Protein AF-A0A7S0LHF1-F1 (afdb_monomer_lite)

pLDDT: mean 72.41, std 23.89, range [31.66, 98.5]

Organism: NCBI:txid221442

Foldseek 3Di:
DDDDDDDPPPPDDDDDDDDDDQAAEFLDWDKFKWWAQPDDDIDGPLLVVPDPRVVRTDIDIGTYAAPCVVCVVPQAAAEAEADHAQRQLGNLNSCVVCLQVVRYFKYKYKYQLVSVVSVVHAPLSNLVSLVVSQKAKDFPCVVVVDDQDPPDDDDPDDPPRDDDPDCPDPDQFSSDMTIMIIGHVVNDPHDPCRSVVVLCVNLVGPPVPPPDPPSNPRHSDGPPDDD

Secondary structure (DSSP, 8-state):
-----------S--PPPPP---SEE-SSSEEEEEEE-TTS-EEEGGGGGG-TTGGGPEEEEEEEE-HHHHTTT-S-EEEEEEE-TT-HHHHHHTTHHHHHTT-EEEEEEEE-HHHHHHTT--HHHHHHHHHHTTEEEEETTGGGS-------------TT----S--SS-S------EEEEEEETTTSPPPTTHHHHHHHHHH--TTTTSS-TTTTTTSSS------

Structure (mmCIF, N/CA/C/O backbone):
data_AF-A0A7S0LHF1-F1
#
_entry.id   AF-A0A7S0LHF1-F1
#
loop_
_atom_site.group_PDB
_atom_site.id
_atom_site.type_symbol
_atom_site.label_atom_id
_atom_site.label_alt_id
_atom_site.label_comp_id
_atom_site.label_asym_id
_atom_site.label_entity_id
_atom_site.label_seq_id
_atom_site.pdbx_PDB_ins_code
_atom_site.Cartn_x
_atom_site.Cartn_y
_atom_site.Cartn_z
_atom_site.occupancy
_atom_site.B_iso_or_equiv
_atom_site.auth_seq_id
_atom_site.auth_comp_id
_atom_site.auth_asym_id
_atom_site.auth_atom_id
_atom_site.pdbx_PDB_model_num
ATOM 1 N N . LYS A 1 1 ? -26.313 20.243 -36.776 1.00 38.28 1 LYS A N 1
ATOM 2 C CA . LYS A 1 1 ? -26.981 19.233 -35.917 1.00 38.28 1 LYS A CA 1
ATOM 3 C C . LYS A 1 1 ? -25.954 18.705 -34.911 1.00 38.28 1 LYS A C 1
ATOM 5 O O . LYS A 1 1 ? -25.204 17.808 -35.257 1.00 38.28 1 LYS A O 1
ATOM 10 N N . MET A 1 2 ? -25.849 19.317 -33.727 1.00 33.47 2 MET A N 1
ATOM 11 C CA . MET A 1 2 ? -24.958 18.866 -32.646 1.00 33.47 2 MET A CA 1
ATOM 12 C C . MET A 1 2 ? -25.781 18.106 -31.605 1.00 33.47 2 MET A C 1
ATOM 14 O O . MET A 1 2 ? -26.750 18.644 -31.070 1.00 33.47 2 MET A O 1
ATOM 18 N N . ALA A 1 3 ? -25.418 16.851 -31.349 1.00 38.72 3 ALA A N 1
ATOM 19 C CA . ALA A 1 3 ? -26.026 16.035 -30.310 1.00 38.72 3 ALA A CA 1
ATOM 20 C C . ALA A 1 3 ? -25.497 16.479 -28.937 1.00 38.72 3 ALA A C 1
ATOM 22 O O . ALA A 1 3 ? -24.312 16.346 -28.644 1.00 38.72 3 ALA A O 1
ATOM 23 N N . LYS A 1 4 ? -26.386 17.014 -28.091 1.00 39.88 4 LYS A N 1
ATOM 24 C CA . LYS A 1 4 ? -26.130 17.206 -26.659 1.00 39.88 4 LYS A CA 1
ATOM 25 C C . LYS A 1 4 ? -26.002 15.829 -26.007 1.00 39.88 4 LYS A C 1
ATOM 27 O O . LYS A 1 4 ? -26.995 15.110 -25.897 1.00 39.88 4 LYS A O 1
ATOM 32 N N . ALA A 1 5 ? -24.804 15.482 -25.546 1.00 42.72 5 ALA A N 1
ATOM 33 C CA . ALA A 1 5 ? -24.622 14.381 -24.613 1.00 42.72 5 ALA A CA 1
ATOM 34 C C . ALA A 1 5 ? -25.387 14.716 -23.321 1.00 42.72 5 ALA A C 1
ATOM 36 O O . ALA A 1 5 ? -25.029 15.634 -22.585 1.00 42.72 5 ALA A O 1
ATOM 37 N N . ARG A 1 6 ? -26.498 14.013 -23.078 1.00 44.25 6 ARG A N 1
ATOM 38 C CA . ARG A 1 6 ? -27.199 14.047 -21.793 1.00 44.25 6 ARG A CA 1
ATOM 39 C C . ARG A 1 6 ? -26.282 13.409 -20.753 1.00 44.25 6 ARG A C 1
ATOM 41 O O . ARG A 1 6 ? -26.033 12.207 -20.819 1.00 44.25 6 ARG A O 1
ATOM 48 N N . ALA A 1 7 ? -25.828 14.203 -19.786 1.00 44.69 7 ALA A N 1
ATOM 49 C CA . ALA A 1 7 ? -25.357 13.681 -18.512 1.00 44.69 7 ALA A CA 1
ATOM 50 C C . ALA A 1 7 ? -26.468 12.786 -17.947 1.00 44.69 7 ALA A C 1
ATOM 52 O O . ALA A 1 7 ? -27.579 13.255 -17.685 1.00 44.69 7 ALA A O 1
ATOM 53 N N . ARG A 1 8 ? -26.203 11.481 -17.841 1.00 45.62 8 ARG A N 1
ATOM 54 C CA . ARG A 1 8 ? -27.085 10.576 -17.109 1.00 45.62 8 ARG A CA 1
ATOM 55 C C . ARG A 1 8 ? -27.055 11.045 -15.656 1.00 45.62 8 ARG A C 1
ATOM 57 O O . ARG A 1 8 ? -25.999 11.021 -15.029 1.00 45.62 8 ARG A O 1
ATOM 64 N N . ARG A 1 9 ? -28.192 11.543 -15.161 1.00 44.84 9 ARG A N 1
ATOM 65 C CA . ARG A 1 9 ? -28.409 11.716 -13.723 1.00 44.84 9 ARG A CA 1
ATOM 66 C C . ARG A 1 9 ? -28.196 10.343 -13.097 1.00 44.84 9 ARG A C 1
ATOM 68 O O . ARG A 1 9 ? -28.819 9.381 -13.532 1.00 44.84 9 ARG A O 1
ATOM 75 N N . PHE A 1 10 ? -27.280 10.257 -12.139 1.00 54.75 10 PHE A N 1
ATOM 76 C CA . PHE A 1 10 ? -27.263 9.138 -11.212 1.00 54.75 10 PHE A CA 1
ATOM 77 C C . PHE A 1 10 ? -28.579 9.209 -10.438 1.00 54.75 10 PHE A C 1
ATOM 79 O O . PHE A 1 10 ? -28.844 10.190 -9.740 1.00 54.75 10 PHE A O 1
ATOM 86 N N . ASP A 1 11 ? -29.445 8.230 -10.668 1.00 50.56 11 ASP A N 1
ATOM 87 C CA . ASP A 1 11 ? -30.752 8.150 -10.038 1.00 50.56 11 ASP A CA 1
ATOM 88 C C . ASP A 1 11 ? -30.581 7.918 -8.530 1.00 50.56 11 ASP A C 1
ATOM 90 O O . ASP A 1 11 ? -30.106 6.871 -8.105 1.00 50.56 11 ASP A O 1
ATOM 94 N N . GLY A 1 12 ? -30.949 8.922 -7.730 1.00 50.88 12 GLY A N 1
ATOM 95 C CA . GLY A 1 12 ? -31.636 8.783 -6.437 1.00 50.88 12 GLY A CA 1
ATOM 96 C C . GLY A 1 12 ? -30.980 8.030 -5.271 1.00 50.88 12 GLY A C 1
ATOM 97 O O . GLY A 1 12 ? -31.544 8.054 -4.181 1.00 50.88 12 GLY A O 1
ATOM 98 N N . HIS A 1 13 ? -29.830 7.382 -5.427 1.00 59.34 13 HIS A N 1
ATOM 99 C CA . HIS A 1 13 ? -29.120 6.754 -4.316 1.00 59.34 13 HIS A CA 1
ATOM 100 C C . HIS A 1 13 ? -28.107 7.743 -3.753 1.00 59.34 13 HIS A C 1
ATOM 102 O O . HIS A 1 13 ? -27.056 7.989 -4.345 1.00 59.34 13 HIS A O 1
ATOM 108 N N . THR A 1 14 ? -28.434 8.340 -2.605 1.00 65.00 14 THR A N 1
ATOM 109 C CA . THR A 1 14 ? -27.440 9.025 -1.778 1.00 65.00 14 THR A CA 1
ATOM 110 C C . THR A 1 14 ? -26.308 8.044 -1.517 1.00 65.00 14 THR A C 1
ATOM 112 O O . THR A 1 14 ? -26.534 7.001 -0.899 1.00 65.00 14 THR A O 1
ATOM 115 N N . ALA A 1 15 ? -25.114 8.347 -2.030 1.00 66.56 15 ALA A N 1
ATOM 116 C CA . ALA A 1 15 ? -23.927 7.571 -1.712 1.00 66.56 15 ALA A CA 1
ATOM 117 C C . ALA A 1 15 ? -23.820 7.450 -0.181 1.00 66.56 15 ALA A C 1
ATOM 119 O O . ALA A 1 15 ? -24.108 8.432 0.516 1.00 66.56 15 ALA A O 1
ATOM 120 N N . PRO A 1 16 ? -23.467 6.268 0.356 1.00 76.69 16 PRO A N 1
ATOM 121 C CA . PRO A 1 16 ? -23.303 6.109 1.792 1.00 76.69 16 PRO A CA 1
ATOM 122 C C . PRO A 1 16 ? -22.309 7.150 2.314 1.00 76.69 16 PRO A C 1
ATOM 124 O O . PRO A 1 16 ? -21.332 7.487 1.640 1.00 76.69 16 PRO A O 1
ATOM 127 N N . ALA A 1 17 ? -22.589 7.684 3.502 1.00 85.81 17 ALA A N 1
ATOM 128 C CA . ALA A 1 17 ? -21.720 8.667 4.129 1.00 85.81 17 ALA A CA 1
ATOM 129 C C . ALA A 1 17 ? -20.305 8.084 4.328 1.00 85.81 17 ALA A C 1
ATOM 131 O O . ALA A 1 17 ? -20.172 6.887 4.606 1.00 85.81 17 ALA A O 1
ATOM 132 N N . PRO A 1 18 ? -19.247 8.902 4.197 1.00 89.38 18 PRO A N 1
ATOM 133 C CA . PRO A 1 18 ? -17.889 8.446 4.463 1.00 89.38 18 PRO A CA 1
ATOM 134 C C . PRO A 1 18 ? -17.747 7.978 5.919 1.00 89.38 18 PRO A C 1
ATOM 136 O O . PRO A 1 18 ? -18.229 8.638 6.841 1.00 89.38 18 PRO A O 1
ATOM 139 N N . ARG A 1 19 ? -17.061 6.846 6.121 1.00 91.12 19 ARG A N 1
ATOM 140 C CA . ARG A 1 19 ? -16.645 6.354 7.442 1.00 91.12 19 ARG A CA 1
ATOM 141 C C . ARG A 1 19 ? -15.210 6.801 7.703 1.00 91.12 19 ARG A C 1
ATOM 143 O O . ARG A 1 19 ? -14.337 6.540 6.880 1.00 91.12 19 ARG A O 1
ATOM 150 N N . PHE A 1 20 ? -14.978 7.442 8.845 1.00 93.50 20 PHE A N 1
ATOM 151 C CA . PHE A 1 20 ? -13.649 7.854 9.295 1.00 93.50 20 PHE A CA 1
ATOM 152 C C . PHE A 1 20 ? -13.253 7.057 10.529 1.00 93.50 20 PHE A C 1
ATOM 154 O O . PHE A 1 20 ? -14.067 6.856 11.426 1.00 93.50 20 PHE A O 1
ATOM 161 N N . GLU A 1 21 ? -11.999 6.623 10.571 1.00 93.12 21 GLU A N 1
ATOM 162 C CA . GLU A 1 21 ? -11.458 5.804 11.649 1.00 93.12 21 GLU A CA 1
ATOM 163 C C . GLU A 1 21 ? -10.143 6.421 12.136 1.00 93.12 21 GLU A C 1
ATOM 165 O O . GLU A 1 21 ? -9.190 6.546 11.369 1.00 93.12 21 GLU A O 1
ATOM 170 N N . CYS A 1 22 ? -10.081 6.808 13.410 1.00 94.00 22 CYS A N 1
ATOM 171 C CA . CYS A 1 22 ? -8.903 7.446 14.006 1.00 94.00 22 CYS A CA 1
ATOM 172 C C . CYS A 1 22 ? -7.889 6.396 14.489 1.00 94.00 22 CYS A C 1
ATOM 174 O O . CYS A 1 22 ? -7.690 6.218 15.690 1.00 94.00 22 CYS A O 1
ATOM 176 N N . LYS A 1 23 ? -7.290 5.661 13.550 1.00 94.88 23 LYS A N 1
ATOM 177 C CA . LYS A 1 23 ? -6.320 4.591 13.821 1.00 94.88 23 LYS A CA 1
ATOM 178 C C . LYS A 1 23 ? -5.285 4.486 12.707 1.00 94.88 23 LYS A C 1
ATOM 180 O O . LYS A 1 23 ? -5.561 4.841 11.564 1.00 94.88 23 LYS A O 1
ATOM 185 N N . ALA A 1 24 ? -4.104 3.989 13.048 1.00 95.44 24 ALA A N 1
ATOM 186 C CA . ALA A 1 24 ? -3.098 3.613 12.068 1.00 95.44 24 ALA A CA 1
ATOM 187 C C . ALA A 1 24 ? -3.470 2.283 11.401 1.00 95.44 24 ALA A C 1
ATOM 189 O O . ALA A 1 24 ? -4.250 1.491 11.935 1.00 95.44 24 ALA A O 1
ATOM 190 N N . VAL A 1 25 ? -2.882 2.024 10.237 1.00 96.56 25 VAL A N 1
ATOM 191 C CA . VAL A 1 25 ? -3.035 0.763 9.510 1.00 96.56 25 VAL A CA 1
ATOM 192 C C . VAL A 1 25 ? -1.658 0.133 9.349 1.00 96.56 25 VAL A C 1
ATOM 194 O O . VAL A 1 25 ? -0.716 0.826 8.977 1.00 96.56 25 VAL A O 1
ATOM 197 N N . GLY A 1 26 ? -1.552 -1.166 9.613 1.00 96.69 26 GLY A N 1
ATOM 198 C CA . GLY A 1 26 ? -0.320 -1.940 9.464 1.00 96.69 26 GLY A CA 1
ATOM 199 C C . GLY A 1 26 ? -0.604 -3.423 9.230 1.00 96.69 26 GLY A C 1
ATOM 200 O O . GLY A 1 26 ? -1.735 -3.809 8.917 1.00 96.69 26 GLY A O 1
ATOM 201 N N . HIS A 1 27 ? 0.413 -4.269 9.391 1.00 97.19 27 HIS A N 1
ATOM 202 C CA . HIS A 1 27 ? 0.302 -5.711 9.138 1.00 97.19 27 HIS A CA 1
ATOM 203 C C . HIS A 1 27 ? -0.411 -6.502 10.246 1.00 97.19 27 HIS A C 1
ATOM 205 O O . HIS A 1 27 ? -0.860 -7.625 10.005 1.00 97.19 27 HIS A O 1
ATOM 211 N N . ALA A 1 28 ? -0.519 -5.940 11.452 1.00 96.69 28 ALA A N 1
ATOM 212 C CA . ALA A 1 28 ? -1.132 -6.578 12.611 1.00 96.69 28 ALA A CA 1
ATOM 213 C C . ALA A 1 28 ? -1.870 -5.560 13.492 1.00 96.69 28 ALA A C 1
ATOM 215 O O . ALA A 1 28 ? -1.529 -4.380 13.528 1.00 96.69 28 ALA A O 1
ATOM 216 N N . VAL A 1 29 ? -2.883 -6.035 14.223 1.00 97.19 29 VAL A N 1
ATOM 217 C CA . VAL A 1 29 ? -3.591 -5.232 15.229 1.00 97.19 29 VAL A CA 1
ATOM 218 C C . VAL A 1 29 ? -2.672 -4.982 16.422 1.00 97.19 29 VAL A C 1
ATOM 220 O O . VAL A 1 29 ? -1.978 -5.892 16.874 1.00 97.19 29 VAL A O 1
ATOM 223 N N . GLY A 1 30 ? -2.698 -3.766 16.959 1.00 96.38 30 GLY A N 1
ATOM 224 C CA . GLY A 1 30 ? -1.869 -3.400 18.099 1.00 96.38 30 GLY A CA 1
ATOM 225 C C . GLY A 1 30 ? -1.913 -1.909 18.389 1.00 96.38 30 GLY A C 1
ATOM 226 O O . GLY A 1 30 ? -2.941 -1.262 18.199 1.00 96.38 30 GLY A O 1
ATOM 227 N N . THR A 1 31 ? -0.779 -1.372 18.822 1.00 95.06 31 THR A N 1
ATOM 228 C CA . THR A 1 31 ? -0.606 0.046 19.139 1.00 95.06 31 THR A CA 1
ATOM 229 C C . THR A 1 31 ? 0.741 0.513 18.600 1.00 95.06 31 THR A C 1
ATOM 231 O O . THR A 1 31 ? 1.729 -0.208 18.723 1.00 95.06 31 THR A O 1
ATOM 234 N N . MET A 1 32 ? 0.784 1.711 18.019 1.00 91.31 32 MET A N 1
ATOM 235 C CA . MET A 1 32 ? 1.998 2.359 17.519 1.00 91.31 32 MET A CA 1
ATOM 236 C C . MET A 1 32 ? 2.195 3.706 18.203 1.00 91.31 32 MET A C 1
ATOM 238 O O . MET A 1 32 ? 1.226 4.415 18.474 1.00 91.31 32 MET A O 1
ATOM 242 N N . THR A 1 33 ? 3.447 4.083 18.439 1.00 89.94 33 THR A N 1
ATOM 243 C CA . THR A 1 33 ? 3.795 5.451 18.825 1.00 89.94 33 THR A CA 1
ATOM 244 C C . THR A 1 33 ? 4.133 6.247 17.574 1.00 89.94 33 THR A C 1
ATOM 246 O O . THR A 1 33 ? 5.065 5.910 16.843 1.00 89.94 33 THR A O 1
ATOM 249 N N . LEU A 1 34 ? 3.375 7.313 17.341 1.00 86.50 34 LEU A N 1
ATOM 250 C CA . LEU A 1 34 ? 3.689 8.328 16.349 1.00 86.50 34 LEU A CA 1
ATOM 251 C C . LEU A 1 34 ? 4.467 9.463 17.004 1.00 86.50 34 LEU A C 1
ATOM 253 O O . LEU A 1 34 ? 4.126 9.923 18.097 1.00 86.50 34 LEU A O 1
ATOM 257 N N . VAL A 1 35 ? 5.491 9.934 16.306 1.00 83.19 35 VAL A N 1
ATOM 258 C CA . VAL A 1 35 ? 6.232 11.144 16.640 1.00 83.19 35 VAL A CA 1
ATOM 259 C C . VAL A 1 35 ? 5.699 12.267 15.756 1.00 83.19 35 VAL A C 1
ATOM 261 O O . VAL A 1 35 ? 5.728 12.186 14.530 1.00 83.19 35 VAL A O 1
ATOM 264 N N . VAL A 1 36 ? 5.172 13.309 16.389 1.00 80.44 36 VAL A N 1
ATOM 265 C CA . VAL A 1 36 ? 4.564 14.467 15.732 1.00 80.44 36 VAL A CA 1
ATOM 266 C C . VAL A 1 36 ? 5.479 15.665 15.934 1.00 80.44 36 VAL A C 1
ATOM 268 O O . VAL A 1 36 ? 5.653 16.136 17.060 1.00 80.44 36 VAL A O 1
ATOM 271 N N . SER A 1 37 ? 6.074 16.159 14.851 1.00 68.88 37 SER A N 1
ATOM 272 C CA . SER A 1 37 ? 6.913 17.361 14.862 1.00 68.88 37 SER A CA 1
ATOM 273 C C . SER A 1 37 ? 6.271 18.459 14.011 1.00 68.88 37 SER A C 1
ATOM 275 O O . SER A 1 37 ? 6.269 18.377 12.783 1.00 68.88 37 SER A O 1
ATOM 277 N N . GLY A 1 38 ? 5.747 19.503 14.659 1.00 63.50 38 GLY A N 1
ATOM 278 C CA . GLY A 1 38 ? 5.125 20.649 13.985 1.00 63.50 38 GLY A CA 1
ATOM 279 C C . GLY A 1 38 ? 3.776 20.343 13.315 1.00 63.50 38 GLY A C 1
ATOM 280 O O . GLY A 1 38 ? 3.123 19.349 13.618 1.00 63.50 38 GLY A O 1
ATOM 281 N N . GLU A 1 39 ? 3.344 21.226 12.408 1.00 52.78 39 GLU A N 1
ATOM 282 C CA . GLU A 1 39 ? 2.003 21.195 11.789 1.00 52.78 39 GLU A CA 1
ATOM 283 C C . GLU A 1 39 ? 1.879 20.285 10.546 1.00 52.78 39 GLU A C 1
ATOM 285 O O . GLU A 1 39 ? 0.784 20.161 10.003 1.00 52.78 39 GLU A O 1
ATOM 290 N N . GLN A 1 40 ? 2.964 19.664 10.053 1.00 50.69 40 GLN A N 1
ATOM 291 C CA . GLN A 1 40 ? 2.999 19.093 8.689 1.00 50.69 40 GLN A CA 1
ATOM 292 C C . GLN A 1 40 ? 3.201 17.570 8.578 1.00 50.69 40 GLN A C 1
ATOM 294 O O . GLN A 1 40 ? 3.295 17.071 7.459 1.00 50.69 40 GLN A O 1
ATOM 299 N N . GLY A 1 41 ? 3.224 16.800 9.672 1.00 58.06 41 GLY A N 1
ATOM 300 C CA . GLY A 1 41 ? 3.287 15.337 9.547 1.00 58.06 41 GLY A CA 1
ATOM 301 C C . GLY A 1 41 ? 3.482 14.563 10.848 1.00 58.06 41 GLY A C 1
ATOM 302 O O . GLY A 1 41 ? 3.870 15.115 11.876 1.00 58.06 41 GLY A O 1
ATOM 303 N N . SER A 1 42 ? 3.195 13.261 10.792 1.00 59.34 42 SER A N 1
ATOM 304 C CA . SER A 1 42 ? 3.492 12.279 11.843 1.00 59.34 42 SER A CA 1
ATOM 305 C C . SER A 1 42 ? 4.324 11.150 11.244 1.00 59.34 42 SER A C 1
ATOM 307 O O . SER A 1 42 ? 4.005 10.685 10.152 1.00 59.34 42 SER A O 1
ATOM 309 N N . SER A 1 43 ? 5.363 10.706 11.947 1.00 64.12 43 SER A N 1
ATOM 310 C CA . SER A 1 43 ? 6.200 9.568 11.549 1.00 64.12 43 SER A CA 1
ATOM 311 C C . SER A 1 43 ? 6.217 8.492 12.633 1.00 64.12 43 SER A C 1
ATOM 313 O O . SER A 1 43 ? 5.811 8.729 13.773 1.00 64.12 43 SER A O 1
ATOM 315 N N . VAL A 1 44 ? 6.669 7.288 12.283 1.00 61.28 44 VAL A N 1
ATOM 316 C CA . VAL A 1 44 ? 6.885 6.213 13.259 1.00 61.28 44 VAL A CA 1
ATOM 317 C C . VAL A 1 44 ? 8.167 6.496 14.047 1.00 61.28 44 VAL A C 1
ATOM 319 O O . VAL A 1 44 ? 9.118 7.077 13.527 1.00 61.28 44 VAL A O 1
ATOM 322 N N . GLU A 1 45 ? 8.206 6.088 15.314 1.00 55.88 45 GLU A N 1
ATOM 323 C CA . GLU A 1 45 ? 9.323 6.372 16.224 1.00 55.88 45 GLU A CA 1
ATOM 324 C C . GLU A 1 45 ? 10.700 5.887 15.725 1.00 55.88 45 GLU A C 1
ATOM 326 O O . GLU A 1 45 ? 11.696 6.566 15.975 1.00 55.88 45 GLU A O 1
ATOM 331 N N . GLU A 1 46 ? 10.776 4.786 14.964 1.00 58.09 46 GLU A N 1
ATOM 332 C CA . GLU A 1 46 ? 12.049 4.301 14.399 1.00 58.09 46 GLU A CA 1
ATOM 333 C C . GLU A 1 46 ? 12.700 5.313 13.426 1.00 58.09 46 GLU A C 1
ATOM 335 O O . GLU A 1 46 ? 13.928 5.456 13.421 1.00 58.09 46 GLU A O 1
ATOM 340 N N . ASP A 1 47 ? 11.897 6.101 12.699 1.00 52.38 47 ASP A N 1
ATOM 341 C CA . ASP A 1 47 ? 12.365 7.127 11.752 1.00 52.38 47 ASP A CA 1
ATOM 342 C C . ASP A 1 47 ? 12.788 8.441 12.432 1.00 52.38 47 ASP A C 1
ATOM 344 O O . ASP A 1 47 ? 13.535 9.242 11.867 1.00 52.38 47 ASP A O 1
ATOM 348 N N . ALA A 1 48 ? 12.346 8.694 13.668 1.00 53.53 48 ALA A N 1
ATOM 349 C CA . ALA A 1 48 ? 12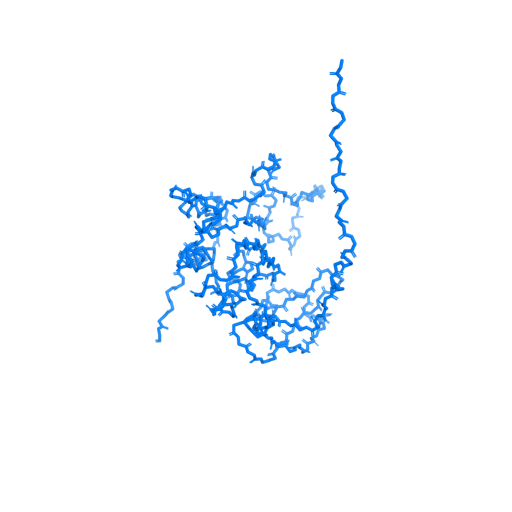.610 9.954 14.371 1.00 53.53 48 ALA A CA 1
ATOM 350 C C . ALA A 1 48 ? 14.042 10.064 14.940 1.00 53.53 48 ALA A C 1
ATOM 352 O O . ALA A 1 48 ? 14.406 11.077 15.547 1.00 53.53 48 ALA A O 1
ATOM 353 N N . SER A 1 49 ? 14.868 9.029 14.766 1.00 48.62 49 SER A N 1
ATOM 354 C CA . SER A 1 49 ? 16.202 8.913 15.366 1.00 48.62 49 SER A CA 1
ATOM 355 C C . SER A 1 49 ? 17.287 9.782 14.705 1.00 48.62 49 SER A C 1
ATOM 357 O O . SER A 1 49 ? 18.366 9.929 15.277 1.00 48.62 49 SER A O 1
ATOM 359 N N . SER A 1 50 ? 17.021 10.408 13.549 1.00 48.44 50 SER A N 1
ATOM 360 C CA . SER A 1 50 ? 18.045 11.122 12.765 1.00 48.44 50 SER A CA 1
ATOM 361 C C . SER A 1 50 ? 17.880 12.643 12.650 1.00 48.44 50 SER A C 1
ATOM 363 O O . SER A 1 50 ? 18.549 13.248 11.812 1.00 48.44 50 SER A O 1
ATOM 365 N N . SER A 1 51 ? 1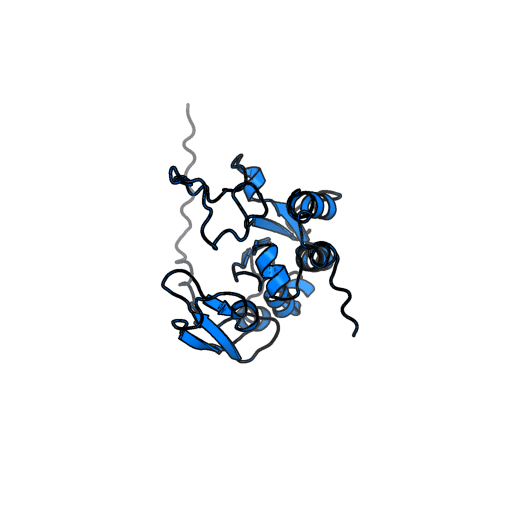7.019 13.295 13.440 1.00 46.31 51 SER A N 1
ATOM 366 C CA . SER A 1 51 ? 16.835 14.752 13.340 1.00 46.31 51 SER A CA 1
ATOM 367 C C . SER A 1 51 ? 16.988 15.472 14.681 1.00 46.31 51 SER A C 1
ATOM 369 O O . SER A 1 51 ? 16.467 15.051 15.709 1.00 46.31 51 SER A O 1
ATOM 371 N N . SER A 1 52 ? 17.679 16.611 14.659 1.00 44.75 52 SER A N 1
ATOM 372 C CA . SER A 1 52 ? 17.877 17.550 15.773 1.00 44.75 52 SER A CA 1
ATOM 373 C C . SER A 1 52 ? 16.590 18.265 16.234 1.00 44.75 52 SER A C 1
ATOM 375 O O . SER A 1 52 ? 16.665 19.282 16.914 1.00 44.75 52 SER A O 1
ATOM 377 N N . TYR A 1 53 ? 15.413 17.751 15.859 1.00 46.03 53 TYR A N 1
ATOM 378 C CA . TYR A 1 53 ? 14.083 18.268 16.208 1.00 46.03 53 TYR A CA 1
ATOM 379 C C . TYR A 1 53 ? 13.411 17.493 17.356 1.00 46.03 53 TYR A C 1
ATOM 381 O O . TYR A 1 53 ? 12.251 17.752 17.679 1.00 46.03 53 TYR A O 1
ATOM 389 N N . GLN A 1 54 ? 14.119 16.552 17.994 1.00 52.12 54 GLN A N 1
ATOM 390 C CA . GLN A 1 54 ? 13.560 15.716 19.066 1.00 52.12 54 GLN A CA 1
ATOM 391 C C . GLN A 1 54 ? 13.066 16.508 20.288 1.00 52.12 54 GLN A C 1
ATOM 393 O O . GLN A 1 54 ? 12.128 16.056 20.942 1.00 52.12 54 GLN A O 1
ATOM 398 N N . ASP A 1 55 ? 13.613 17.697 20.556 1.00 54.38 55 ASP A N 1
ATOM 399 C CA . ASP A 1 55 ? 13.269 18.479 21.754 1.00 54.38 55 ASP A CA 1
ATOM 400 C C . ASP A 1 55 ? 11.857 19.099 21.733 1.00 54.38 55 ASP A C 1
ATOM 402 O O . ASP A 1 55 ? 11.387 19.570 22.766 1.00 54.38 55 ASP A O 1
ATOM 406 N N . GLN A 1 56 ? 11.141 19.080 20.598 1.00 61.22 56 GLN A N 1
ATOM 407 C CA . GLN A 1 56 ? 9.755 19.586 20.500 1.00 61.22 56 GLN A CA 1
ATOM 408 C C . GLN A 1 56 ? 8.753 18.570 19.934 1.00 61.22 56 GLN A C 1
ATOM 410 O O . GLN A 1 56 ? 7.603 18.917 19.658 1.00 61.22 56 GLN A O 1
ATOM 415 N N . ALA A 1 57 ? 9.160 17.314 19.745 1.00 71.88 57 ALA A N 1
ATOM 416 C CA . ALA A 1 57 ? 8.288 16.315 19.149 1.00 71.88 57 ALA A CA 1
ATOM 417 C C . ALA A 1 57 ? 7.317 15.722 20.185 1.00 71.88 57 ALA A C 1
ATOM 419 O O . ALA A 1 57 ? 7.723 15.193 21.223 1.00 71.88 57 ALA A O 1
ATOM 420 N N . THR A 1 58 ? 6.018 15.779 19.890 1.00 81.88 58 THR A N 1
ATOM 421 C CA . THR A 1 58 ? 4.984 15.148 20.720 1.00 81.88 58 THR A CA 1
ATOM 422 C C . THR A 1 58 ? 4.862 13.678 20.343 1.00 81.88 58 THR A C 1
ATOM 424 O O . THR A 1 58 ? 4.785 13.343 19.164 1.00 81.88 58 THR A O 1
ATOM 427 N N . ARG A 1 59 ? 4.828 12.787 21.338 1.00 85.81 59 ARG A N 1
ATOM 428 C CA . ARG A 1 59 ? 4.586 11.354 21.128 1.00 85.81 59 ARG A CA 1
ATOM 429 C C . ARG A 1 59 ? 3.119 11.045 21.371 1.00 85.81 59 ARG A C 1
ATOM 431 O O . ARG A 1 59 ? 2.596 11.369 22.436 1.00 85.81 59 ARG A O 1
ATOM 438 N N . ILE A 1 60 ? 2.467 10.414 20.402 1.00 90.00 60 ILE A N 1
ATOM 439 C CA . ILE A 1 60 ? 1.061 10.020 20.496 1.00 90.00 60 ILE A CA 1
ATOM 440 C C . ILE A 1 60 ? 0.962 8.520 20.266 1.00 90.00 60 ILE A C 1
ATOM 442 O O . ILE A 1 60 ? 1.430 8.001 19.257 1.00 90.00 60 ILE A O 1
ATOM 446 N N . SER A 1 61 ? 0.333 7.824 21.207 1.00 93.00 61 SER A N 1
ATOM 447 C CA . SER A 1 61 ? 0.016 6.408 21.062 1.00 93.00 61 SER A CA 1
ATOM 448 C C . SER A 1 61 ? -1.295 6.259 20.292 1.00 93.00 61 SER A C 1
ATOM 450 O O . SER A 1 61 ? -2.310 6.833 20.689 1.00 93.00 61 SER A O 1
ATOM 452 N N . VAL A 1 62 ? -1.277 5.516 19.185 1.00 94.00 62 VAL A N 1
ATOM 453 C CA . VAL A 1 62 ? -2.440 5.290 18.318 1.00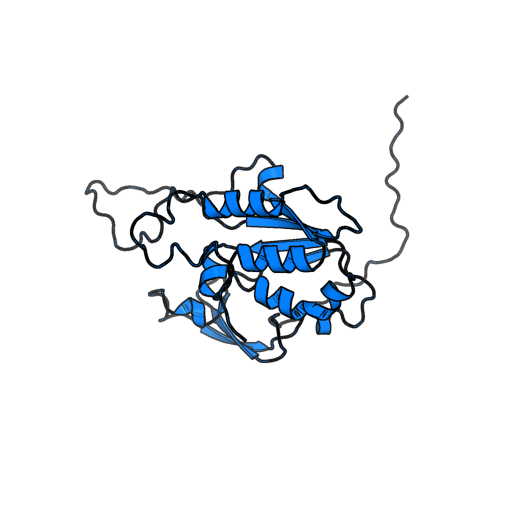 94.00 62 VAL A CA 1
ATOM 454 C C . VAL A 1 62 ? -2.703 3.793 18.139 1.00 94.00 62 VAL A C 1
ATOM 456 O O . VAL A 1 62 ? -1.754 3.017 18.006 1.00 94.00 62 VAL A O 1
ATOM 459 N N . PRO A 1 63 ? -3.973 3.352 18.113 1.00 97.44 63 PRO A N 1
ATOM 460 C CA . PRO A 1 63 ? -4.296 1.969 17.782 1.00 97.44 63 PRO A CA 1
ATOM 461 C C . PRO A 1 63 ? -3.920 1.660 16.327 1.00 97.44 63 PRO A C 1
ATOM 463 O O . PRO A 1 63 ? -4.030 2.523 15.455 1.00 97.44 63 PRO A O 1
ATOM 466 N N . ILE A 1 64 ? -3.515 0.419 16.065 1.00 97.75 64 ILE A N 1
ATOM 467 C CA . ILE A 1 64 ? -3.245 -0.128 14.732 1.00 97.75 64 ILE A CA 1
ATOM 468 C C . ILE A 1 64 ? -4.334 -1.144 14.385 1.00 97.75 64 ILE A C 1
ATOM 470 O O . ILE A 1 64 ? -4.676 -2.004 15.200 1.00 97.75 64 ILE A O 1
ATOM 474 N N . THR A 1 65 ? -4.841 -1.074 13.158 1.00 97.94 65 THR A N 1
ATOM 475 C CA . THR A 1 65 ? -5.702 -2.091 12.538 1.00 97.94 65 THR A CA 1
ATOM 476 C C . THR A 1 65 ? -5.029 -2.693 11.300 1.00 97.94 65 THR A C 1
ATOM 478 O O . THR A 1 65 ? -3.983 -2.222 10.853 1.00 97.94 65 THR A O 1
ATOM 481 N N . THR A 1 66 ? -5.668 -3.686 10.687 1.00 98.50 66 THR A N 1
ATOM 482 C CA . THR A 1 66 ? -5.303 -4.181 9.354 1.00 98.50 66 THR A CA 1
ATOM 483 C C . THR A 1 66 ? -6.371 -3.802 8.332 1.00 98.50 66 THR A C 1
ATOM 485 O O . THR A 1 66 ? -7.552 -3.686 8.668 1.00 98.50 66 THR A O 1
ATOM 488 N N . ILE A 1 67 ? -5.993 -3.652 7.057 1.00 98.19 67 ILE A N 1
ATOM 489 C CA . ILE A 1 67 ? -6.972 -3.424 5.980 1.00 98.19 67 ILE A CA 1
ATOM 490 C C . ILE A 1 67 ? -8.013 -4.546 5.954 1.00 98.19 67 ILE A C 1
ATOM 492 O O . ILE A 1 67 ? -9.203 -4.268 5.827 1.00 98.19 67 ILE A O 1
ATOM 496 N N . ASP A 1 68 ? -7.587 -5.799 6.132 1.00 98.25 68 ASP A N 1
ATOM 497 C CA . ASP A 1 68 ? -8.485 -6.956 6.140 1.00 98.25 68 ASP A CA 1
ATOM 498 C C . ASP A 1 68 ? -9.581 -6.886 7.208 1.00 98.25 68 ASP A C 1
ATOM 500 O O . ASP A 1 68 ? -10.676 -7.409 6.973 1.00 98.25 68 ASP A O 1
ATOM 504 N N . ALA A 1 69 ? -9.290 -6.285 8.367 1.00 97.44 69 ALA A N 1
ATOM 505 C CA . ALA A 1 69 ? -10.266 -6.063 9.428 1.00 97.44 69 ALA A CA 1
ATOM 506 C C . ALA A 1 69 ? -11.243 -4.942 9.048 1.00 97.44 69 ALA A C 1
ATOM 508 O O . ALA A 1 69 ? -12.457 -5.116 9.166 1.00 97.44 69 ALA A O 1
ATOM 509 N N . GLU A 1 70 ? -10.735 -3.830 8.510 1.00 96.25 70 GLU A N 1
ATOM 510 C CA . GLU A 1 70 ? -11.563 -2.680 8.124 1.00 96.25 70 GLU A CA 1
ATOM 511 C C . GLU A 1 70 ? -12.549 -2.988 7.004 1.00 96.25 70 GLU A C 1
ATOM 513 O O . GLU A 1 70 ? -13.664 -2.449 6.989 1.00 96.25 70 GLU A O 1
ATOM 518 N N . VAL A 1 71 ? -12.140 -3.855 6.076 1.00 95.88 71 VAL A N 1
ATOM 519 C CA . VAL A 1 71 ? -12.918 -4.188 4.881 1.00 95.88 71 VAL A CA 1
ATOM 520 C C . VAL A 1 71 ? -13.628 -5.541 4.974 1.00 95.88 71 VAL A C 1
ATOM 522 O O . VAL A 1 71 ? -14.151 -6.027 3.973 1.00 95.88 71 VAL A O 1
ATOM 525 N N . ALA A 1 72 ? -13.676 -6.163 6.157 1.00 93.88 72 ALA A N 1
ATOM 526 C CA . ALA A 1 72 ? -14.246 -7.501 6.343 1.00 93.88 72 ALA A CA 1
ATOM 527 C C . ALA A 1 72 ? -15.722 -7.618 5.909 1.00 93.88 72 ALA A C 1
ATOM 529 O O . ALA A 1 72 ? -16.151 -8.695 5.508 1.00 93.88 72 ALA A O 1
ATOM 530 N N . GLY A 1 73 ? -16.484 -6.521 5.967 1.00 92.38 73 GLY A N 1
ATOM 531 C CA . GLY A 1 73 ? -17.886 -6.465 5.534 1.00 92.38 73 GLY A CA 1
ATOM 532 C C . GLY A 1 73 ? -18.101 -6.070 4.070 1.00 92.38 73 GLY A C 1
ATOM 533 O O . GLY A 1 73 ? -19.245 -5.884 3.667 1.00 92.38 73 GLY A O 1
ATOM 534 N N . PHE A 1 74 ? -17.035 -5.885 3.288 1.00 92.94 74 PHE A N 1
ATOM 535 C CA . PHE A 1 74 ? -17.130 -5.480 1.887 1.00 92.94 74 PHE A CA 1
ATOM 536 C C . PHE A 1 74 ? -16.755 -6.640 0.971 1.00 92.94 74 PHE A C 1
ATOM 538 O O . PHE A 1 74 ? -15.657 -7.188 1.065 1.00 92.94 74 PHE A O 1
ATOM 545 N N . ASP A 1 75 ? -17.626 -6.953 0.014 1.00 94.50 75 ASP A N 1
ATOM 546 C CA . ASP A 1 75 ? -17.359 -7.999 -0.981 1.00 94.50 75 ASP A CA 1
ATOM 547 C C . ASP A 1 75 ? -16.221 -7.616 -1.932 1.00 94.50 75 ASP A C 1
ATOM 549 O O . ASP A 1 75 ? -15.507 -8.475 -2.447 1.00 94.50 75 ASP A O 1
ATOM 553 N N . HIS A 1 76 ? -16.040 -6.320 -2.188 1.00 96.44 76 HIS A N 1
ATOM 554 C CA . HIS A 1 76 ? -15.031 -5.832 -3.115 1.00 96.44 76 HIS A CA 1
ATOM 555 C C . HIS A 1 76 ? -14.664 -4.368 -2.848 1.00 96.44 76 HIS A C 1
ATOM 557 O O . HIS A 1 76 ? -15.527 -3.524 -2.605 1.00 96.44 76 HIS A O 1
ATOM 563 N N . VAL A 1 77 ? -13.376 -4.053 -2.975 1.00 97.19 77 VAL A N 1
ATOM 564 C CA . VAL A 1 77 ? -12.817 -2.701 -2.910 1.00 97.19 77 VAL A CA 1
ATOM 565 C C . VAL A 1 77 ? -12.457 -2.249 -4.324 1.00 97.19 77 VAL A C 1
ATOM 567 O O . VAL A 1 77 ? -11.569 -2.799 -4.972 1.00 97.19 77 VAL A O 1
ATOM 570 N N . TRP A 1 78 ? -13.138 -1.225 -4.838 1.00 96.75 78 TRP A N 1
ATOM 571 C CA . TRP A 1 78 ? -12.835 -0.723 -6.183 1.00 96.75 78 TRP A CA 1
ATOM 572 C C . TRP A 1 78 ? -11.434 -0.101 -6.263 1.00 96.75 78 TRP A C 1
ATOM 574 O O . TRP A 1 78 ? -10.659 -0.430 -7.160 1.00 96.75 78 TRP A O 1
ATOM 584 N N . VAL A 1 79 ? -11.099 0.767 -5.309 1.00 97.25 79 VAL A N 1
ATOM 585 C CA . VAL A 1 79 ? -9.801 1.446 -5.216 1.00 97.25 79 VAL A CA 1
ATOM 586 C C . VAL A 1 79 ? -9.336 1.441 -3.764 1.00 97.25 79 VAL A C 1
ATOM 588 O O . VAL A 1 79 ? -10.094 1.827 -2.877 1.00 97.25 79 VAL A O 1
ATOM 591 N N . LEU A 1 80 ? -8.081 1.058 -3.543 1.00 98.12 80 LEU A N 1
ATOM 592 C CA . LEU A 1 80 ? -7.360 1.208 -2.282 1.00 98.12 80 LEU A CA 1
ATOM 593 C C . LEU A 1 80 ? -6.286 2.294 -2.441 1.00 98.12 80 LEU A C 1
ATOM 595 O O . LEU A 1 80 ? -5.286 2.094 -3.131 1.00 98.12 80 LEU A O 1
ATOM 599 N N . LYS A 1 81 ? -6.496 3.458 -1.821 1.00 97.81 81 LYS A N 1
ATOM 600 C CA . LYS A 1 81 ? -5.487 4.525 -1.722 1.00 97.81 81 LYS A CA 1
ATOM 601 C C . LYS A 1 81 ? -4.607 4.252 -0.503 1.00 97.81 81 LYS A C 1
ATOM 603 O O . LYS A 1 81 ? -5.141 3.977 0.566 1.00 97.81 81 LYS A O 1
ATOM 608 N N . ILE A 1 82 ? -3.290 4.354 -0.661 1.00 97.50 82 ILE A N 1
ATOM 609 C CA . ILE A 1 82 ? -2.321 4.238 0.434 1.00 97.50 82 ILE A CA 1
ATOM 610 C C . ILE A 1 82 ? -1.413 5.466 0.377 1.00 97.50 82 ILE A C 1
ATOM 612 O O . ILE A 1 82 ? -0.907 5.794 -0.691 1.00 97.50 82 ILE A O 1
ATOM 616 N N . ASP A 1 83 ? -1.275 6.156 1.501 1.00 93.88 83 ASP A N 1
ATOM 617 C CA . ASP A 1 83 ? -0.401 7.313 1.713 1.00 93.88 83 ASP A CA 1
ATOM 618 C C . ASP A 1 83 ? -0.065 7.324 3.207 1.00 93.88 83 ASP A C 1
ATOM 620 O O . ASP A 1 83 ? -0.835 7.828 4.025 1.00 93.88 83 ASP A O 1
ATOM 624 N N . VAL A 1 84 ? 0.992 6.596 3.573 1.00 92.38 84 VAL A N 1
ATOM 625 C CA . VAL A 1 84 ? 1.350 6.326 4.978 1.00 92.38 84 VAL A CA 1
ATOM 626 C C . VAL A 1 84 ? 2.829 6.589 5.252 1.00 92.38 84 VAL A C 1
ATOM 628 O O . VAL A 1 84 ? 3.384 6.065 6.214 1.00 92.38 84 VAL A O 1
ATOM 631 N N . GLN A 1 85 ? 3.454 7.421 4.416 1.00 88.12 85 GLN A N 1
ATOM 632 C CA . GLN A 1 85 ? 4.792 7.975 4.628 1.00 88.12 85 GLN A CA 1
ATOM 633 C C . GLN A 1 85 ? 5.868 6.900 4.889 1.00 88.12 85 GLN A C 1
ATOM 635 O O . GLN A 1 85 ? 6.656 7.026 5.819 1.00 88.12 85 GLN A O 1
ATOM 640 N N . GLY A 1 86 ? 5.906 5.838 4.072 1.00 88.69 86 GLY A N 1
ATOM 641 C CA . GLY A 1 86 ? 6.907 4.760 4.151 1.00 88.69 86 GLY A CA 1
ATOM 642 C C . GLY A 1 86 ? 6.361 3.431 4.684 1.00 88.69 86 GLY A C 1
ATOM 643 O O . GLY A 1 86 ? 6.995 2.386 4.543 1.00 88.69 86 GLY A O 1
ATOM 644 N N . GLY A 1 87 ? 5.175 3.434 5.294 1.00 93.00 87 GLY A N 1
ATOM 645 C CA . GLY A 1 87 ? 4.525 2.225 5.807 1.00 93.00 87 GLY A CA 1
ATOM 646 C C . GLY A 1 87 ? 3.836 1.369 4.736 1.00 93.00 87 GLY A C 1
ATOM 647 O O . GLY A 1 87 ? 3.089 0.452 5.078 1.00 93.00 87 GLY A O 1
ATOM 648 N N . GLU A 1 88 ? 4.007 1.659 3.440 1.00 96.38 88 GLU A N 1
ATOM 649 C CA . GLU A 1 88 ? 3.147 1.101 2.387 1.00 96.38 88 GLU A CA 1
ATOM 650 C C . GLU A 1 88 ? 3.249 -0.427 2.290 1.00 96.38 88 GLU A C 1
ATOM 652 O O . GLU A 1 88 ? 2.236 -1.106 2.101 1.00 96.38 88 GLU A O 1
ATOM 657 N N . VAL A 1 89 ? 4.454 -0.984 2.456 1.00 96.88 89 VAL A N 1
ATOM 658 C CA . VAL A 1 89 ? 4.670 -2.441 2.461 1.00 96.88 89 VAL A CA 1
ATOM 659 C C . VAL A 1 89 ? 3.978 -3.092 3.659 1.00 96.88 89 VAL A C 1
ATOM 661 O O . VAL A 1 89 ? 3.371 -4.154 3.514 1.00 96.88 89 VAL A O 1
ATOM 664 N N . ASP A 1 90 ? 4.022 -2.452 4.828 1.00 97.31 90 ASP A N 1
ATOM 665 C CA . ASP A 1 90 ? 3.395 -2.960 6.048 1.00 97.31 90 ASP A CA 1
ATOM 666 C C . ASP A 1 90 ? 1.864 -2.965 5.948 1.00 97.31 90 ASP A C 1
ATOM 668 O O . ASP A 1 90 ? 1.212 -3.979 6.208 1.00 97.31 90 ASP A O 1
ATOM 672 N N . VAL A 1 91 ? 1.289 -1.869 5.446 1.00 98.00 91 VAL A N 1
ATOM 673 C CA . VAL A 1 91 ? -0.149 -1.760 5.159 1.00 98.00 91 VAL A CA 1
ATOM 674 C C . VAL A 1 91 ? -0.605 -2.852 4.193 1.00 98.00 91 VAL A C 1
ATOM 676 O O . VAL A 1 91 ? -1.626 -3.502 4.431 1.00 98.00 91 VAL A O 1
ATOM 679 N N . LEU A 1 92 ? 0.147 -3.089 3.114 1.00 98.31 92 LEU A N 1
ATOM 680 C CA . LEU A 1 92 ? -0.199 -4.122 2.137 1.00 98.31 92 LEU A CA 1
ATOM 681 C C . LEU A 1 92 ? -0.080 -5.539 2.711 1.00 98.31 92 LEU A C 1
ATOM 683 O O . LEU A 1 92 ? -0.907 -6.391 2.386 1.00 98.31 92 LEU A O 1
ATOM 687 N N . ARG A 1 93 ? 0.870 -5.798 3.619 1.00 98.25 93 ARG A N 1
ATOM 688 C CA . ARG A 1 93 ? 0.921 -7.062 4.377 1.00 98.25 93 ARG A CA 1
ATOM 689 C C . ARG A 1 93 ? -0.321 -7.250 5.258 1.00 98.25 93 ARG A C 1
ATOM 691 O O . ARG A 1 93 ? -0.790 -8.377 5.400 1.00 98.25 93 ARG A O 1
ATOM 698 N N . GLY A 1 94 ? -0.899 -6.167 5.778 1.00 98.19 94 GLY A N 1
ATOM 699 C CA . GLY A 1 94 ? -2.182 -6.165 6.497 1.00 98.19 94 GLY A CA 1
ATOM 700 C C . GLY A 1 94 ? -3.424 -6.316 5.611 1.00 98.19 94 GLY A C 1
ATOM 701 O O . GLY A 1 94 ? -4.532 -6.491 6.118 1.00 98.19 94 GLY A O 1
ATOM 702 N N . ALA A 1 95 ? -3.264 -6.259 4.290 1.00 98.25 95 ALA A N 1
ATOM 703 C CA . ALA A 1 95 ? -4.312 -6.511 3.302 1.00 98.25 95 ALA A CA 1
ATOM 704 C C . ALA A 1 95 ? -4.225 -7.934 2.714 1.00 98.25 95 ALA A C 1
ATOM 706 O O . ALA A 1 95 ? -4.705 -8.184 1.607 1.00 98.25 95 ALA A O 1
ATOM 707 N N . LYS A 1 96 ? -3.567 -8.867 3.416 1.00 97.62 96 LYS A N 1
ATOM 708 C CA . LYS A 1 96 ? -3.227 -10.206 2.917 1.00 97.62 96 LYS A CA 1
ATOM 709 C C . LYS A 1 96 ? -4.425 -10.947 2.326 1.00 97.62 96 LYS A C 1
ATOM 711 O O . LYS A 1 96 ? -4.315 -11.498 1.233 1.00 97.62 96 LYS A O 1
ATOM 716 N N . ARG A 1 97 ? -5.554 -10.988 3.032 1.00 97.75 97 ARG A N 1
ATOM 717 C CA . ARG A 1 97 ? -6.771 -11.683 2.599 1.00 97.75 97 ARG A CA 1
ATOM 718 C C . ARG A 1 97 ? -7.431 -10.949 1.435 1.00 97.75 97 ARG A C 1
ATOM 720 O O . ARG A 1 97 ? -7.747 -11.591 0.440 1.00 97.75 97 ARG A O 1
ATOM 727 N N . LEU A 1 98 ? -7.578 -9.625 1.510 1.00 98.12 98 LEU A N 1
ATOM 728 C CA . LEU A 1 98 ? -8.110 -8.792 0.424 1.00 98.12 98 LEU A CA 1
ATOM 729 C C . LEU A 1 98 ? -7.342 -9.014 -0.892 1.00 98.12 98 LEU A C 1
ATOM 731 O O . LEU A 1 98 ? -7.958 -9.169 -1.951 1.00 98.12 98 LEU A O 1
ATOM 735 N N . LEU A 1 99 ? -6.008 -9.046 -0.818 1.00 98.12 99 LEU A N 1
ATOM 736 C CA . LEU A 1 99 ? -5.116 -9.263 -1.956 1.00 98.12 99 LEU A CA 1
ATOM 737 C C . LEU A 1 99 ? -5.163 -10.713 -2.455 1.00 98.12 99 LEU A C 1
ATOM 739 O O . LEU A 1 99 ? -5.343 -10.938 -3.651 1.00 98.12 99 LEU A O 1
ATOM 743 N N . ALA A 1 100 ? -5.053 -11.701 -1.560 1.00 97.38 100 ALA A N 1
ATOM 744 C CA . ALA A 1 100 ? -5.081 -13.123 -1.919 1.00 97.38 100 ALA A CA 1
ATOM 745 C C . ALA A 1 100 ? -6.415 -13.547 -2.556 1.00 97.38 100 ALA A C 1
ATOM 747 O O . ALA A 1 100 ? -6.433 -14.312 -3.517 1.00 97.38 100 ALA A O 1
ATOM 748 N N . GLU A 1 101 ? -7.531 -13.010 -2.066 1.00 97.25 101 GLU A N 1
ATOM 749 C CA . GLU A 1 101 ? -8.870 -13.259 -2.612 1.00 97.25 101 GLU A CA 1
ATOM 750 C C . GLU A 1 101 ? -9.165 -12.405 -3.859 1.00 97.25 101 GLU A C 1
ATOM 752 O O . GLU A 1 101 ? -10.248 -12.502 -4.438 1.00 97.25 101 GLU A O 1
ATOM 757 N N . ARG A 1 102 ? -8.209 -11.567 -4.294 1.00 96.44 102 ARG A N 1
ATOM 758 C CA . ARG A 1 102 ? -8.329 -10.660 -5.447 1.00 96.44 102 ARG A CA 1
ATOM 759 C C . ARG A 1 102 ? -9.61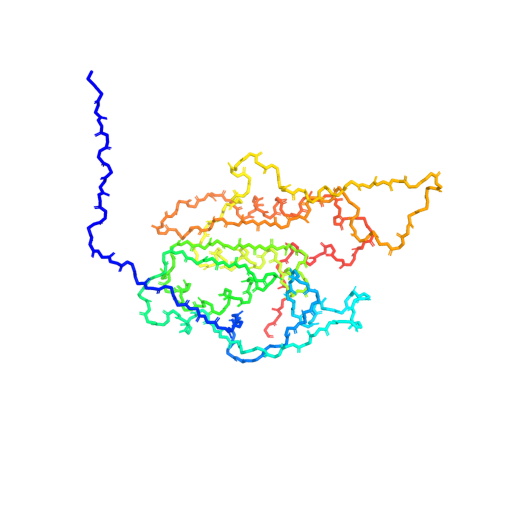0 -9.814 -5.386 1.00 96.44 102 ARG A C 1
ATOM 761 O O . ARG A 1 102 ? -10.294 -9.625 -6.398 1.00 96.44 102 ARG A O 1
ATOM 768 N N . ARG A 1 103 ? -9.934 -9.317 -4.185 1.00 97.50 103 ARG A N 1
ATOM 769 C CA . ARG A 1 103 ? -11.115 -8.486 -3.883 1.00 97.50 103 ARG A CA 1
ATOM 770 C C . ARG A 1 103 ? -10.837 -6.985 -3.982 1.00 97.50 103 ARG A C 1
ATOM 772 O O . ARG A 1 103 ? -11.656 -6.184 -3.544 1.00 97.50 103 ARG A O 1
ATOM 779 N N . VAL A 1 104 ? -9.709 -6.594 -4.569 1.00 98.06 104 VAL A N 1
ATOM 780 C CA . VAL A 1 104 ? -9.374 -5.199 -4.872 1.00 98.06 104 VAL A CA 1
ATOM 781 C C . VAL A 1 104 ? -9.028 -5.030 -6.348 1.00 98.06 104 VAL A C 1
ATOM 783 O O . VAL A 1 104 ? -8.262 -5.812 -6.910 1.00 98.06 104 VAL A O 1
ATOM 786 N N . SER A 1 105 ? -9.621 -4.026 -6.998 1.00 97.50 105 SER A N 1
ATOM 787 C CA . SER A 1 105 ? -9.400 -3.769 -8.430 1.00 97.50 105 SER A CA 1
ATOM 788 C C . SER A 1 105 ? -8.182 -2.885 -8.686 1.00 97.50 105 SER A C 1
ATOM 790 O O . SER A 1 105 ? -7.342 -3.224 -9.519 1.00 97.50 105 SER A O 1
ATOM 792 N N . TRP A 1 106 ? -8.065 -1.777 -7.956 1.00 98.06 106 TRP A N 1
ATOM 793 C CA . TRP A 1 106 ? -6.986 -0.807 -8.123 1.00 98.06 106 TRP A CA 1
ATOM 794 C C . TRP A 1 106 ? -6.333 -0.470 -6.790 1.00 98.06 106 TRP A C 1
ATOM 796 O O . TRP A 1 106 ? -7.018 -0.303 -5.784 1.00 98.06 106 TRP A O 1
ATOM 806 N N . ILE A 1 107 ? -5.016 -0.300 -6.798 1.00 98.38 107 ILE A N 1
ATOM 807 C CA . ILE A 1 107 ? -4.244 0.207 -5.665 1.00 98.38 107 ILE A CA 1
ATOM 808 C C . ILE A 1 107 ? -3.487 1.448 -6.134 1.00 98.38 107 ILE A C 1
ATOM 810 O O . ILE A 1 107 ? -2.851 1.441 -7.190 1.00 98.38 107 ILE A O 1
ATOM 814 N N . TYR A 1 108 ? -3.570 2.522 -5.355 1.00 97.44 108 TYR A N 1
ATOM 815 C CA . TYR A 1 108 ? -2.833 3.759 -5.582 1.00 97.44 108 TYR A CA 1
ATOM 816 C C . TYR A 1 108 ? -1.965 4.043 -4.352 1.00 97.44 108 TYR A C 1
ATOM 818 O O . TYR A 1 108 ? -2.426 4.725 -3.430 1.00 97.44 108 TYR A O 1
ATOM 826 N N . PRO A 1 109 ? -0.749 3.475 -4.288 1.00 95.94 109 PRO A N 1
ATOM 827 C CA . PRO A 1 109 ? 0.210 3.799 -3.254 1.00 95.94 109 PRO A CA 1
ATOM 828 C C . PRO A 1 109 ? 0.984 5.063 -3.621 1.00 95.94 109 PRO A C 1
ATOM 830 O O . PRO A 1 109 ? 1.399 5.276 -4.765 1.00 95.94 109 PRO A O 1
ATOM 833 N N . GLU A 1 110 ? 1.169 5.878 -2.605 1.00 92.06 110 GLU A N 1
ATOM 834 C CA . GLU A 1 110 ? 1.955 7.093 -2.566 1.00 92.06 110 GLU A CA 1
ATOM 835 C C . GLU A 1 110 ? 3.087 6.848 -1.586 1.00 92.06 110 GLU A C 1
ATOM 837 O O . GLU A 1 110 ? 2.822 6.514 -0.437 1.00 92.06 110 GLU A O 1
ATOM 842 N N . PHE A 1 111 ? 4.328 6.913 -2.058 1.00 88.69 111 PHE A N 1
ATOM 843 C CA . PHE A 1 111 ? 5.472 6.537 -1.239 1.00 88.69 111 PHE A CA 1
ATOM 844 C C . PHE A 1 111 ? 6.699 7.377 -1.561 1.00 88.69 111 PHE A C 1
ATOM 846 O O . PHE A 1 111 ? 6.897 7.839 -2.691 1.00 88.69 111 PHE A O 1
ATOM 853 N N . ASP A 1 112 ? 7.560 7.509 -0.560 1.00 85.31 112 ASP A N 1
ATOM 854 C CA . ASP A 1 112 ? 8.910 8.022 -0.710 1.00 85.31 112 ASP A CA 1
ATOM 855 C C . ASP A 1 112 ? 9.914 6.881 -0.515 1.00 85.31 112 ASP A C 1
ATOM 857 O O . ASP A 1 112 ? 9.820 6.096 0.428 1.00 85.31 112 ASP A O 1
ATOM 861 N N . VAL A 1 113 ? 10.872 6.764 -1.435 1.00 82.81 113 VAL A N 1
ATOM 862 C CA . VAL A 1 113 ? 11.835 5.652 -1.450 1.00 82.81 113 VAL A CA 1
ATOM 863 C C . VAL A 1 113 ? 12.747 5.679 -0.218 1.00 82.81 113 VAL A C 1
ATOM 865 O O . VAL A 1 113 ? 13.163 4.625 0.259 1.00 82.81 113 VAL A O 1
ATOM 868 N N . MET A 1 114 ? 13.043 6.869 0.313 1.00 78.44 114 MET A N 1
ATOM 869 C CA . MET A 1 114 ? 13.856 7.020 1.517 1.00 78.44 114 MET A CA 1
ATOM 870 C C . MET A 1 114 ? 13.063 6.661 2.770 1.00 78.44 114 MET A C 1
ATOM 872 O O . MET A 1 114 ? 13.621 6.018 3.655 1.00 78.44 114 MET A O 1
ATOM 876 N N . LEU A 1 115 ? 11.777 7.023 2.829 1.00 83.31 115 LEU A N 1
ATOM 877 C CA . LEU A 1 115 ? 10.908 6.653 3.951 1.00 83.31 115 LEU A CA 1
ATOM 878 C C . LEU A 1 115 ? 10.639 5.144 3.989 1.00 83.31 115 LEU A C 1
ATOM 880 O O . LEU A 1 115 ? 10.743 4.537 5.050 1.00 83.31 115 LEU A O 1
ATOM 884 N N . LEU A 1 116 ? 10.410 4.511 2.830 1.00 85.31 116 LEU A N 1
ATOM 885 C CA . LEU A 1 116 ? 10.350 3.045 2.736 1.00 85.31 116 LEU A CA 1
ATOM 886 C C . LEU A 1 116 ? 11.603 2.403 3.350 1.00 85.31 116 LEU A C 1
ATOM 888 O O . LEU A 1 116 ? 11.494 1.483 4.158 1.00 85.31 116 LEU A O 1
ATOM 892 N N . HIS A 1 117 ? 12.787 2.908 2.987 1.00 83.56 117 HIS A N 1
ATOM 893 C CA . HIS A 1 117 ? 14.057 2.395 3.501 1.00 83.56 117 HIS A CA 1
ATOM 894 C C . HIS A 1 117 ? 14.243 2.653 5.002 1.00 83.56 117 HIS A C 1
ATOM 896 O O . HIS A 1 117 ? 14.772 1.786 5.699 1.00 83.56 117 HIS A O 1
ATOM 902 N N . GLY A 1 118 ? 13.811 3.813 5.510 1.00 81.44 118 GLY A N 1
ATOM 903 C CA . GLY A 1 118 ? 13.781 4.114 6.948 1.00 81.44 118 GLY A CA 1
ATOM 904 C C . GLY A 1 118 ? 13.013 3.050 7.736 1.00 81.44 118 GLY A C 1
ATOM 905 O O . GLY A 1 118 ? 13.534 2.487 8.699 1.00 81.44 118 GLY A O 1
ATOM 906 N N . LEU A 1 119 ? 11.868 2.624 7.195 1.00 84.81 119 LEU A N 1
ATOM 907 C CA . LEU A 1 119 ? 11.029 1.546 7.728 1.00 84.81 119 LEU A CA 1
ATOM 908 C C . LEU A 1 119 ? 11.412 0.147 7.219 1.00 84.81 119 LEU A C 1
ATOM 910 O O . LEU A 1 119 ? 10.578 -0.761 7.135 1.00 84.81 119 LEU A O 1
ATOM 914 N N . ARG A 1 120 ? 12.699 -0.046 6.897 1.00 86.62 120 ARG A N 1
ATOM 915 C CA . ARG A 1 120 ? 13.312 -1.340 6.536 1.00 86.62 120 ARG A CA 1
ATOM 916 C C . ARG A 1 120 ? 12.594 -2.070 5.396 1.00 86.62 120 ARG A C 1
ATOM 918 O O . ARG A 1 120 ? 12.555 -3.299 5.355 1.00 86.62 120 ARG A O 1
ATOM 925 N N . SER A 1 121 ? 12.016 -1.303 4.485 1.00 89.50 121 SER A N 1
ATOM 926 C CA . SER A 1 121 ? 11.370 -1.771 3.267 1.00 89.50 121 SER A CA 1
ATOM 927 C C . SER A 1 121 ? 12.034 -1.125 2.053 1.00 89.50 121 SER A C 1
ATOM 929 O O . SER A 1 121 ? 12.869 -0.232 2.163 1.00 89.50 121 SER A O 1
ATOM 931 N N . SER A 1 122 ? 11.679 -1.569 0.858 1.00 89.06 122 SER A N 1
ATOM 932 C CA . SER A 1 122 ? 12.219 -1.007 -0.378 1.00 89.06 122 SER A CA 1
ATOM 933 C C . SER A 1 122 ? 11.132 -0.839 -1.428 1.00 89.06 122 SER A C 1
ATOM 935 O O . SER A 1 122 ? 10.055 -1.442 -1.354 1.00 89.06 122 SER A O 1
ATOM 937 N N . ALA A 1 123 ? 11.431 -0.058 -2.469 1.00 89.50 123 ALA A N 1
ATOM 938 C CA . ALA A 1 123 ? 10.586 -0.047 -3.657 1.00 89.50 123 ALA A CA 1
ATOM 939 C C . ALA A 1 123 ? 10.486 -1.459 -4.262 1.00 89.50 123 ALA A C 1
ATOM 941 O O . ALA A 1 123 ? 9.421 -1.851 -4.729 1.00 89.50 123 ALA A O 1
ATOM 942 N N . ALA A 1 124 ? 11.562 -2.252 -4.208 1.00 90.38 124 ALA A N 1
ATOM 943 C CA . ALA A 1 124 ? 11.543 -3.637 -4.664 1.00 90.38 124 ALA A CA 1
ATOM 944 C C . ALA A 1 124 ? 10.565 -4.500 -3.859 1.00 90.38 124 ALA A C 1
ATOM 946 O O . ALA A 1 124 ? 9.786 -5.230 -4.467 1.00 90.38 124 ALA A O 1
ATOM 947 N N . ASP A 1 125 ? 10.540 -4.383 -2.531 1.00 93.56 125 ASP A N 1
ATOM 948 C CA . ASP A 1 125 ? 9.599 -5.121 -1.680 1.00 93.56 125 ASP A CA 1
ATOM 949 C C . ASP A 1 125 ? 8.149 -4.749 -1.999 1.00 93.56 125 ASP A C 1
ATOM 951 O O . ASP A 1 125 ? 7.313 -5.635 -2.180 1.00 93.56 125 ASP A O 1
ATOM 955 N N . LEU A 1 126 ? 7.865 -3.450 -2.151 1.00 94.81 126 LEU A N 1
ATOM 956 C CA . LEU A 1 126 ? 6.545 -2.955 -2.545 1.00 94.81 126 LEU A CA 1
ATOM 957 C C . LEU A 1 126 ? 6.108 -3.532 -3.898 1.00 94.81 126 LEU A C 1
ATOM 959 O O . LEU A 1 126 ? 5.009 -4.076 -4.023 1.00 94.81 126 LEU A O 1
ATOM 963 N N . LEU A 1 127 ? 6.968 -3.442 -4.914 1.00 94.56 127 LEU A N 1
ATOM 964 C CA . LEU A 1 127 ? 6.644 -3.923 -6.255 1.00 94.56 127 LEU A CA 1
ATOM 965 C C . LEU A 1 127 ? 6.542 -5.451 -6.324 1.00 94.56 127 LEU A C 1
ATOM 967 O O . LEU A 1 127 ? 5.674 -5.958 -7.031 1.00 94.56 127 LEU A O 1
ATOM 971 N N . ASN A 1 128 ? 7.389 -6.182 -5.595 1.00 95.56 128 ASN A N 1
ATOM 972 C CA . ASN A 1 128 ? 7.328 -7.642 -5.511 1.00 95.56 128 ASN A CA 1
ATOM 973 C C . ASN A 1 128 ? 6.037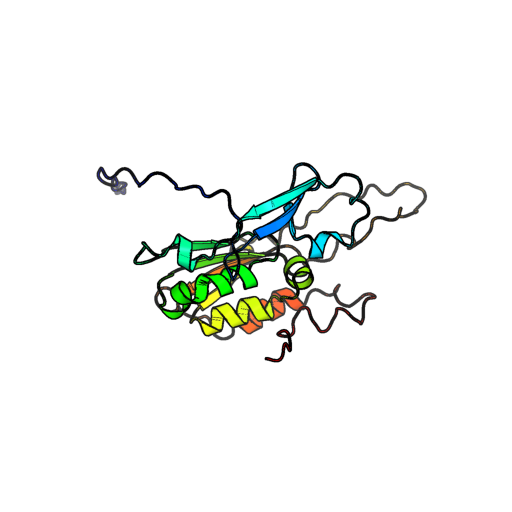 -8.106 -4.834 1.00 95.56 128 ASN A C 1
ATOM 975 O O . ASN A 1 128 ? 5.419 -9.054 -5.309 1.00 95.56 128 ASN A O 1
ATOM 979 N N . LEU A 1 129 ? 5.606 -7.429 -3.766 1.00 97.06 129 LEU A N 1
ATOM 980 C CA . LEU A 1 129 ? 4.341 -7.734 -3.101 1.00 97.06 129 LEU A CA 1
ATOM 981 C C . LEU A 1 129 ? 3.166 -7.533 -4.065 1.00 97.06 129 LEU A C 1
ATOM 983 O O . LEU A 1 129 ? 2.324 -8.414 -4.205 1.00 97.06 129 LEU A O 1
ATOM 987 N N . LEU A 1 130 ? 3.129 -6.404 -4.774 1.00 97.06 130 LEU A N 1
ATOM 988 C CA . LEU A 1 130 ? 2.073 -6.113 -5.746 1.00 97.06 130 LEU A CA 1
ATOM 989 C C . LEU A 1 130 ? 2.066 -7.124 -6.905 1.00 97.06 130 LEU A C 1
ATOM 991 O O . LEU A 1 130 ? 1.010 -7.640 -7.266 1.00 97.06 130 LEU A O 1
ATOM 995 N N . GLU A 1 131 ? 3.233 -7.455 -7.460 1.00 95.69 131 GLU A N 1
ATOM 996 C CA . GLU A 1 131 ? 3.355 -8.452 -8.529 1.00 95.69 131 GLU A CA 1
ATOM 997 C C . GLU A 1 131 ? 2.898 -9.846 -8.079 1.00 95.69 131 GLU A C 1
ATOM 999 O O . GLU A 1 131 ? 2.162 -10.507 -8.809 1.00 95.69 131 GLU A O 1
ATOM 1004 N N . ALA A 1 132 ? 3.270 -10.268 -6.866 1.00 96.94 132 ALA A N 1
ATOM 1005 C CA . ALA A 1 132 ? 2.878 -11.560 -6.297 1.00 96.94 132 ALA A CA 1
ATOM 1006 C C . ALA A 1 132 ? 1.356 -11.716 -6.125 1.00 96.94 132 ALA A C 1
ATOM 1008 O O . ALA A 1 132 ? 0.862 -12.836 -6.000 1.00 96.94 132 ALA A O 1
ATOM 1009 N N . HIS A 1 133 ? 0.613 -10.607 -6.137 1.00 97.00 133 HIS A N 1
ATOM 1010 C CA . HIS A 1 133 ? -0.845 -10.569 -6.059 1.00 97.00 133 HIS A CA 1
ATOM 1011 C C . HIS A 1 133 ? -1.513 -10.164 -7.385 1.00 97.00 133 HIS A C 1
ATOM 1013 O O . HIS A 1 133 ? -2.639 -9.667 -7.385 1.00 97.00 133 HIS A O 1
ATOM 1019 N N . ASP A 1 134 ? -0.840 -10.397 -8.517 1.00 95.00 134 ASP A N 1
ATOM 1020 C CA . ASP A 1 134 ? -1.344 -10.147 -9.875 1.00 95.00 134 ASP A CA 1
ATOM 1021 C C . ASP A 1 134 ? -1.709 -8.680 -10.140 1.00 95.00 134 ASP A C 1
ATOM 1023 O O . ASP A 1 134 ? -2.699 -8.374 -10.814 1.00 95.00 134 ASP A O 1
ATOM 1027 N N . PHE A 1 135 ? -0.912 -7.749 -9.612 1.00 95.94 135 PHE A N 1
ATOM 1028 C CA . PHE A 1 135 ? -0.987 -6.344 -9.996 1.00 95.94 135 PHE A CA 1
ATOM 1029 C C . PHE A 1 135 ? 0.085 -5.991 -11.022 1.00 95.94 135 PHE A C 1
ATOM 1031 O O . PHE A 1 135 ? 1.183 -6.549 -11.071 1.00 95.94 135 PHE A O 1
ATOM 1038 N N . SER A 1 136 ? -0.236 -5.015 -11.863 1.00 94.31 136 SER A N 1
ATOM 1039 C CA . SER A 1 136 ? 0.741 -4.319 -12.693 1.00 94.31 136 SER A CA 1
ATOM 1040 C C . SER A 1 136 ? 0.598 -2.826 -12.496 1.00 94.31 136 SER A C 1
ATOM 1042 O O . SER A 1 136 ? -0.514 -2.294 -12.498 1.00 94.31 136 SER A O 1
ATOM 1044 N N . CYS A 1 137 ? 1.732 -2.159 -12.313 1.00 93.50 137 CYS A N 1
ATOM 1045 C CA . CYS A 1 137 ? 1.766 -0.758 -11.935 1.00 93.50 137 CYS A CA 1
ATOM 1046 C C . CYS A 1 137 ? 2.381 0.117 -13.017 1.00 93.50 137 CYS A C 1
ATOM 1048 O O . CYS A 1 137 ? 3.270 -0.292 -13.762 1.00 93.50 137 CYS A O 1
ATOM 1050 N N . VAL A 1 138 ? 1.937 1.368 -13.042 1.00 90.06 138 VAL A N 1
ATOM 1051 C CA . VAL A 1 138 ? 2.568 2.454 -13.791 1.00 90.06 138 VAL A CA 1
ATOM 1052 C C . VAL A 1 138 ? 2.846 3.620 -12.855 1.00 90.06 138 VAL A C 1
ATOM 1054 O O . VAL A 1 138 ? 2.091 3.856 -11.912 1.00 90.06 138 VAL A O 1
ATOM 1057 N N . ASN A 1 139 ? 3.901 4.380 -13.136 1.00 87.50 139 ASN A N 1
ATOM 1058 C CA . ASN A 1 139 ? 4.159 5.638 -12.450 1.00 87.50 139 ASN A CA 1
ATOM 1059 C C . ASN A 1 139 ? 3.110 6.666 -12.905 1.00 87.50 139 ASN A C 1
ATOM 1061 O O . ASN A 1 139 ? 3.104 7.098 -14.062 1.00 87.50 139 ASN A O 1
ATOM 1065 N N . SER A 1 140 ? 2.186 7.034 -12.015 1.00 83.00 140 SER A N 1
ATOM 1066 C CA . SER A 1 140 ? 1.066 7.915 -12.363 1.00 83.00 140 SER A CA 1
ATOM 1067 C C . SER A 1 140 ? 1.503 9.373 -12.537 1.00 83.00 140 SER A C 1
ATOM 1069 O O . SER A 1 140 ? 0.865 10.110 -13.288 1.00 83.00 140 SER A O 1
ATOM 1071 N N . ARG A 1 141 ? 2.634 9.781 -11.942 1.00 71.75 141 ARG A N 1
ATOM 1072 C CA . ARG A 1 141 ? 3.202 11.127 -12.124 1.00 71.75 141 ARG A CA 1
ATOM 1073 C C . ARG A 1 141 ? 3.819 11.322 -13.508 1.00 71.75 141 ARG A C 1
ATOM 1075 O O . ARG A 1 141 ? 3.641 12.384 -14.097 1.00 71.75 141 ARG A O 1
ATOM 1082 N N . GLN A 1 142 ? 4.457 10.296 -14.076 1.00 61.03 142 GLN A N 1
ATOM 1083 C CA . GLN A 1 142 ? 5.029 10.387 -15.428 1.00 61.03 142 GLN A CA 1
ATOM 1084 C C . GLN A 1 142 ? 3.970 10.507 -16.538 1.00 61.03 142 GLN A C 1
ATOM 1086 O O . GLN A 1 142 ? 4.258 11.062 -17.597 1.00 61.03 142 GLN A O 1
ATOM 1091 N N . ARG A 1 143 ? 2.731 10.046 -16.310 1.00 49.88 143 ARG A N 1
ATOM 1092 C CA . ARG A 1 143 ? 1.654 10.131 -17.314 1.00 49.88 143 ARG A CA 1
ATOM 1093 C C . ARG A 1 143 ? 1.155 11.554 -17.581 1.00 49.88 143 ARG A C 1
ATOM 1095 O O . ARG A 1 143 ? 0.623 11.795 -18.658 1.00 49.88 143 ARG A O 1
ATOM 1102 N N . ASN A 1 144 ? 1.350 12.491 -16.653 1.00 40.53 144 ASN A N 1
ATOM 1103 C CA . ASN A 1 144 ? 0.807 13.847 -16.777 1.00 40.53 144 ASN A CA 1
ATOM 1104 C C . ASN A 1 144 ? 1.792 14.866 -17.380 1.00 40.53 144 ASN A C 1
ATOM 1106 O O . ASN A 1 144 ? 1.537 16.062 -17.306 1.00 40.53 144 ASN A O 1
ATOM 1110 N N . GLY A 1 145 ? 2.946 14.448 -17.919 1.00 35.47 145 GLY A N 1
ATOM 1111 C CA . GLY A 1 145 ? 3.960 15.380 -18.450 1.00 35.47 145 GLY A CA 1
ATOM 1112 C C . GLY A 1 145 ? 4.626 16.274 -17.389 1.00 35.47 145 GLY A C 1
ATOM 1113 O O . GLY A 1 145 ? 5.586 16.986 -17.685 1.00 35.47 145 GLY A O 1
ATOM 1114 N N . HIS A 1 146 ? 4.176 16.204 -16.135 1.00 36.66 146 HIS A N 1
ATOM 1115 C CA . HIS A 1 146 ? 4.843 16.796 -14.991 1.00 36.66 146 HIS A CA 1
ATOM 1116 C C . HIS A 1 146 ? 6.058 15.932 -14.651 1.00 36.66 146 HIS A C 1
ATOM 1118 O O . HIS A 1 146 ? 5.933 14.848 -14.081 1.00 36.66 146 HIS A O 1
ATOM 1124 N N . ARG A 1 147 ? 7.256 16.421 -14.999 1.00 38.03 147 ARG A N 1
ATOM 1125 C CA . ARG A 1 147 ? 8.497 15.973 -14.349 1.00 38.03 147 ARG A CA 1
ATOM 1126 C C . ARG A 1 147 ? 8.233 15.938 -12.843 1.00 38.03 147 ARG A C 1
ATOM 1128 O O . ARG A 1 147 ? 7.639 16.890 -12.336 1.00 38.03 147 ARG A O 1
ATOM 1135 N N . ALA A 1 148 ? 8.616 14.843 -12.176 1.00 40.66 148 ALA A N 1
ATOM 1136 C CA . ALA A 1 148 ? 8.459 14.663 -10.733 1.00 40.66 148 ALA A CA 1
ATOM 1137 C C . ALA A 1 148 ? 8.711 16.000 -10.029 1.00 40.66 148 ALA A C 1
ATOM 1139 O O . ALA A 1 148 ? 9.778 16.584 -10.221 1.00 40.66 148 ALA A O 1
ATOM 1140 N N . LEU A 1 149 ? 7.695 16.525 -9.333 1.00 34.75 149 LEU A N 1
ATOM 1141 C CA . LEU A 1 149 ? 7.764 17.825 -8.672 1.00 34.75 149 LEU A CA 1
ATOM 1142 C C . LEU A 1 149 ? 8.985 17.823 -7.754 1.00 34.75 149 LEU A C 1
ATOM 1144 O O . LEU A 1 149 ? 8.990 17.223 -6.680 1.00 34.75 149 LEU A O 1
ATOM 1148 N N . GLY A 1 150 ? 10.042 18.478 -8.221 1.00 34.94 150 GLY A N 1
ATOM 1149 C CA . GLY A 1 150 ? 11.098 18.932 -7.356 1.00 34.94 150 GLY A CA 1
ATOM 1150 C C . GLY A 1 150 ? 10.487 19.941 -6.404 1.00 34.94 150 GLY A C 1
ATOM 1151 O O . GLY A 1 150 ? 9.964 20.946 -6.868 1.00 34.94 150 GLY A O 1
ATOM 1152 N N . TYR A 1 151 ? 10.567 19.724 -5.093 1.00 32.06 151 TYR A N 1
ATOM 1153 C CA . TYR A 1 151 ? 10.680 20.856 -4.176 1.00 32.06 151 TYR A CA 1
ATOM 1154 C C . TYR A 1 151 ? 11.910 21.658 -4.622 1.00 32.06 151 TYR A C 1
ATOM 1156 O O . TYR A 1 151 ? 13.053 21.287 -4.334 1.00 32.06 151 TYR A O 1
ATOM 1164 N N . VAL A 1 152 ? 11.672 22.690 -5.426 1.00 33.59 152 VAL A N 1
ATOM 1165 C CA . VAL A 1 152 ? 12.653 23.705 -5.793 1.00 33.59 152 VAL A CA 1
ATOM 1166 C C . VAL A 1 152 ? 12.469 24.840 -4.790 1.00 33.59 152 VAL A C 1
ATOM 1168 O O . VAL A 1 152 ? 11.707 25.769 -5.014 1.00 33.59 152 VAL A O 1
ATOM 1171 N N . GLY A 1 153 ? 13.098 24.716 -3.629 1.00 33.81 153 GLY A N 1
ATOM 1172 C CA . GLY A 1 153 ? 13.439 25.868 -2.799 1.00 33.81 153 GLY A CA 1
ATOM 1173 C C . GLY A 1 153 ? 14.585 26.645 -3.452 1.00 33.81 153 GLY A C 1
ATOM 1174 O O . GLY A 1 153 ? 15.608 26.065 -3.811 1.00 33.81 153 GLY A O 1
ATOM 1175 N N . GLU A 1 154 ? 14.411 27.949 -3.653 1.00 31.66 154 GLU A N 1
ATOM 1176 C CA . GLU A 1 154 ? 15.500 28.832 -4.077 1.00 31.66 154 GLU A CA 1
ATOM 1177 C C . GLU A 1 154 ? 16.533 28.963 -2.951 1.00 31.66 154 GLU A C 1
ATOM 1179 O O . GLU A 1 154 ? 16.219 29.404 -1.844 1.00 31.66 154 GLU A O 1
ATOM 1184 N N . LEU A 1 155 ? 17.789 28.621 -3.239 1.00 34.97 155 LEU A N 1
ATOM 1185 C CA . LEU A 1 155 ? 18.912 28.930 -2.361 1.00 34.97 155 LEU A CA 1
ATOM 1186 C C . LEU A 1 155 ? 19.350 30.375 -2.629 1.00 34.97 155 LEU A C 1
ATOM 1188 O O . LEU A 1 155 ? 19.965 30.663 -3.657 1.00 34.97 155 LEU A O 1
ATOM 1192 N N . LYS A 1 156 ? 19.074 31.294 -1.699 1.00 32.47 156 LYS A N 1
ATOM 1193 C CA . LYS A 1 156 ? 19.824 32.555 -1.633 1.00 32.47 156 LYS A CA 1
ATOM 1194 C C . LYS A 1 156 ? 21.197 32.242 -1.043 1.00 32.47 156 LYS A C 1
ATOM 1196 O O . LYS A 1 156 ? 21.325 32.049 0.161 1.00 32.47 156 LYS A O 1
ATOM 1201 N N . LEU A 1 157 ? 22.212 32.158 -1.900 1.00 37.34 157 LEU A N 1
ATOM 1202 C CA . LEU A 1 157 ? 23.612 32.118 -1.476 1.00 37.34 157 LEU A CA 1
ATOM 1203 C C . LEU A 1 157 ? 23.948 33.440 -0.773 1.00 37.34 157 LEU A C 1
ATOM 1205 O O . LEU A 1 157 ? 23.718 34.516 -1.328 1.00 37.34 157 LEU A O 1
ATOM 1209 N N . THR A 1 158 ? 24.487 33.376 0.443 1.00 45.62 158 THR A N 1
ATOM 1210 C CA . THR A 1 158 ? 25.131 34.541 1.057 1.00 45.62 158 THR A CA 1
ATOM 1211 C C . THR A 1 158 ? 26.468 34.798 0.360 1.00 45.62 158 THR A C 1
ATOM 1213 O O . THR A 1 158 ? 27.120 33.881 -0.144 1.00 45.62 158 THR A O 1
ATOM 1216 N N . ALA A 1 159 ? 26.885 36.064 0.321 1.00 43.97 159 ALA A N 1
ATOM 1217 C CA . ALA A 1 159 ? 28.074 36.522 -0.401 1.00 43.97 159 ALA A CA 1
ATOM 1218 C C . ALA A 1 159 ? 29.403 35.895 0.080 1.00 43.97 159 ALA A C 1
ATOM 1220 O O . ALA A 1 159 ? 30.421 36.066 -0.583 1.00 43.97 159 ALA A O 1
ATOM 1221 N N . GLN A 1 160 ? 29.408 35.178 1.210 1.00 43.66 160 GLN A N 1
ATOM 1222 C CA . GLN A 1 160 ? 30.606 34.564 1.791 1.00 43.66 160 GLN A CA 1
ATOM 1223 C C . GLN A 1 160 ? 30.786 33.068 1.484 1.00 43.66 160 GLN A C 1
ATOM 1225 O O . GLN A 1 160 ? 31.791 32.498 1.891 1.00 43.66 160 GLN A O 1
ATOM 1230 N N . GLY A 1 161 ? 29.876 32.418 0.749 1.00 42.28 161 GLY A N 1
ATOM 1231 C CA . GLY A 1 161 ? 30.099 31.041 0.280 1.00 42.28 161 GLY A CA 1
ATOM 1232 C C . GLY A 1 161 ? 30.148 29.961 1.373 1.00 42.28 161 GLY A C 1
ATOM 1233 O O . GLY A 1 161 ? 30.560 28.837 1.093 1.00 42.28 161 GLY A O 1
ATOM 1234 N N . GLU A 1 162 ? 29.709 30.260 2.597 1.00 38.75 162 GLU A N 1
ATOM 1235 C CA . GLU A 1 162 ? 29.634 29.282 3.684 1.00 38.75 162 GLU A CA 1
ATOM 1236 C C . GLU A 1 162 ? 28.261 28.598 3.703 1.00 38.75 162 GLU A C 1
ATOM 1238 O O . GLU A 1 162 ? 27.226 29.226 3.934 1.00 38.75 162 GLU A O 1
ATOM 1243 N N . ALA A 1 163 ? 28.251 27.286 3.453 1.00 40.34 163 ALA A N 1
ATOM 1244 C CA . ALA A 1 163 ? 27.081 26.442 3.656 1.00 40.34 163 ALA A CA 1
ATOM 1245 C C . ALA A 1 163 ? 26.949 26.123 5.152 1.00 40.34 163 ALA A C 1
ATOM 1247 O O . ALA A 1 163 ? 27.789 25.430 5.724 1.00 40.34 163 ALA A O 1
ATOM 1248 N N . THR A 1 164 ? 25.895 26.625 5.791 1.00 36.59 164 THR A N 1
ATOM 1249 C CA . THR A 1 164 ? 25.537 26.232 7.157 1.00 36.59 164 THR A CA 1
ATOM 1250 C C . THR A 1 164 ? 25.013 24.789 7.170 1.00 36.59 164 THR A C 1
ATOM 1252 O O . THR A 1 164 ? 24.455 24.311 6.184 1.00 36.59 164 THR A O 1
ATOM 1255 N N . ASN A 1 165 ? 25.243 24.074 8.278 1.00 37.12 165 ASN A N 1
ATOM 1256 C CA . ASN A 1 165 ? 25.021 22.632 8.489 1.00 37.12 165 ASN A CA 1
ATOM 1257 C C . ASN A 1 165 ? 23.552 22.155 8.364 1.00 37.12 165 ASN A C 1
ATOM 1259 O O . ASN A 1 165 ? 22.973 21.642 9.318 1.00 37.12 165 ASN A O 1
ATOM 1263 N N . ALA A 1 166 ? 22.952 22.267 7.183 1.00 34.72 166 ALA A N 1
ATOM 1264 C CA . ALA A 1 166 ? 21.652 21.687 6.859 1.00 34.72 166 ALA A CA 1
ATOM 1265 C C . ALA A 1 166 ? 21.555 21.399 5.353 1.00 34.72 166 ALA A C 1
ATOM 1267 O O . ALA A 1 166 ? 20.747 21.985 4.639 1.00 34.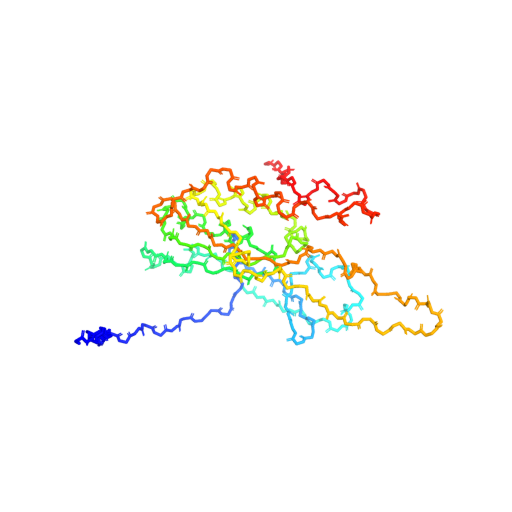72 166 ALA A O 1
ATOM 1268 N N . THR A 1 167 ? 22.386 20.484 4.850 1.00 36.78 167 THR A N 1
ATOM 1269 C CA . THR A 1 167 ? 22.287 20.037 3.450 1.00 36.78 167 THR A CA 1
ATOM 1270 C C . THR A 1 167 ? 22.322 18.519 3.365 1.00 36.78 167 THR A C 1
ATOM 1272 O O . THR A 1 167 ? 23.166 17.922 2.700 1.00 36.78 167 THR A O 1
ATOM 1275 N N . PHE A 1 168 ? 21.378 17.870 4.049 1.00 38.22 168 PHE A N 1
ATOM 1276 C CA . PHE A 1 168 ? 20.983 16.519 3.671 1.00 38.22 168 PHE A CA 1
ATOM 1277 C C . PHE A 1 168 ? 20.212 16.639 2.346 1.00 38.22 168 PHE A C 1
ATOM 1279 O O . PHE A 1 168 ? 19.108 17.169 2.302 1.00 38.22 168 PHE A O 1
ATOM 1286 N N . CYS A 1 169 ? 20.849 16.201 1.256 1.00 34.66 169 CYS A N 1
ATOM 1287 C CA . CYS A 1 169 ? 20.340 16.202 -0.120 1.00 34.66 169 CYS A CA 1
ATOM 1288 C C . CYS A 1 169 ? 20.211 17.594 -0.786 1.00 34.66 169 CYS A C 1
ATOM 1290 O O . CYS A 1 169 ? 19.132 18.164 -0.931 1.00 34.66 169 CYS A O 1
ATOM 1292 N N . GLY A 1 170 ? 21.336 18.139 -1.263 1.00 33.84 170 GLY A N 1
ATOM 1293 C CA . GLY A 1 170 ? 21.336 19.315 -2.135 1.00 33.84 170 GLY A CA 1
ATOM 1294 C C . GLY A 1 170 ? 20.552 19.065 -3.431 1.00 33.84 170 GLY A C 1
ATOM 1295 O O . GLY A 1 170 ? 20.922 18.196 -4.209 1.00 33.84 170 GLY A O 1
ATOM 1296 N N . TYR A 1 171 ? 19.465 19.822 -3.606 1.00 38.16 171 TYR A N 1
ATOM 1297 C CA . TYR A 1 171 ? 18.740 20.338 -4.789 1.00 38.16 171 TYR A CA 1
ATOM 1298 C C . TYR A 1 171 ? 18.759 19.681 -6.191 1.00 38.16 171 TYR A C 1
ATOM 1300 O O . TYR A 1 171 ? 17.978 20.095 -7.049 1.00 38.16 171 TYR A O 1
ATOM 1308 N N . HIS A 1 172 ? 19.511 18.617 -6.451 1.00 40.88 172 HIS A N 1
ATOM 1309 C CA . HIS A 1 172 ? 19.576 17.928 -7.745 1.00 40.88 172 HIS A CA 1
ATOM 1310 C C . HIS A 1 172 ? 19.439 16.407 -7.649 1.00 40.88 172 HIS A C 1
ATOM 1312 O O . HIS A 1 172 ? 19.753 15.703 -8.604 1.00 40.88 172 HIS A O 1
ATOM 1318 N N . CYS A 1 173 ? 18.896 15.894 -6.544 1.00 41.84 173 CYS A N 1
ATOM 1319 C CA . CYS A 1 173 ? 18.465 14.504 -6.459 1.00 41.84 173 CYS A CA 1
ATOM 1320 C C . CYS A 1 173 ? 16.964 14.396 -6.801 1.00 41.84 173 CYS A C 1
ATOM 1322 O O . CYS A 1 173 ? 16.128 14.927 -6.061 1.00 41.84 173 CYS A O 1
ATOM 1324 N N . PRO A 1 174 ? 16.573 13.748 -7.913 1.00 49.03 174 PRO A N 1
ATOM 1325 C CA . PRO A 1 174 ? 15.174 13.488 -8.235 1.00 49.03 174 PRO A CA 1
ATOM 1326 C C . PRO A 1 174 ? 14.603 12.276 -7.481 1.00 49.03 174 PRO A C 1
ATOM 1328 O O . PRO A 1 174 ? 13.631 11.698 -7.950 1.00 49.03 174 PRO A O 1
ATOM 1331 N N . CYS A 1 175 ? 15.170 11.853 -6.343 1.00 53.22 175 CYS A N 1
ATOM 1332 C CA . CYS A 1 175 ? 14.540 10.831 -5.498 1.00 53.22 175 CYS A CA 1
ATOM 1333 C C . CYS A 1 175 ? 13.467 11.530 -4.679 1.00 53.22 175 CYS A C 1
ATOM 1335 O O . CYS A 1 175 ? 13.710 11.975 -3.563 1.00 53.22 175 CYS A O 1
ATOM 1337 N N . ARG A 1 176 ? 12.319 11.767 -5.299 1.00 62.88 176 ARG A N 1
ATOM 1338 C CA . ARG A 1 176 ? 11.223 12.493 -4.676 1.00 62.88 176 ARG A CA 1
ATOM 1339 C C . ARG A 1 176 ? 10.010 11.636 -4.883 1.00 62.88 176 ARG A C 1
ATOM 1341 O O . ARG A 1 176 ? 9.698 11.380 -6.043 1.00 62.88 176 ARG A O 1
ATOM 1348 N N . TYR A 1 177 ? 9.422 11.175 -3.784 1.00 69.38 177 TYR A N 1
ATOM 1349 C CA . TYR A 1 177 ? 8.000 10.903 -3.637 1.00 69.38 177 TYR A CA 1
ATOM 1350 C C . TYR A 1 177 ? 7.244 10.627 -4.964 1.00 69.38 177 TYR A C 1
ATOM 1352 O O . TYR A 1 177 ? 7.118 11.471 -5.869 1.00 69.38 177 TYR A O 1
ATOM 1360 N N . THR A 1 178 ? 6.686 9.432 -5.091 1.00 82.06 178 THR A N 1
ATOM 1361 C CA . THR A 1 178 ? 5.997 9.014 -6.310 1.00 82.06 178 THR A CA 1
ATOM 1362 C C . THR A 1 178 ? 4.678 8.338 -6.002 1.00 82.06 178 THR A C 1
ATOM 1364 O O . THR A 1 178 ? 4.415 7.899 -4.888 1.00 82.06 178 THR A O 1
ATOM 1367 N N . ASN A 1 179 ? 3.853 8.250 -7.038 1.00 88.69 179 ASN A N 1
ATOM 1368 C CA . ASN A 1 179 ? 2.562 7.598 -6.983 1.00 88.69 179 ASN A CA 1
ATOM 1369 C C . ASN A 1 179 ? 2.529 6.498 -8.034 1.00 88.69 179 ASN A C 1
ATOM 1371 O O . ASN A 1 179 ? 2.902 6.718 -9.194 1.00 88.69 179 ASN A O 1
ATOM 1375 N N . LEU A 1 180 ? 2.041 5.326 -7.647 1.00 92.62 180 LEU A N 1
ATOM 1376 C CA . LEU A 1 180 ? 1.719 4.274 -8.600 1.00 92.62 180 LEU A CA 1
ATOM 1377 C C . LEU A 1 180 ? 0.221 4.247 -8.852 1.00 92.62 180 LEU A C 1
ATOM 1379 O O . LEU A 1 180 ? -0.588 4.539 -7.978 1.00 92.62 180 LEU A O 1
ATOM 1383 N N . LEU A 1 181 ? -0.144 3.844 -10.060 1.00 94.38 181 LEU A N 1
ATOM 1384 C CA . LEU A 1 181 ? -1.462 3.299 -10.333 1.00 94.38 181 LEU A CA 1
ATOM 1385 C C . LEU A 1 181 ? -1.277 1.824 -10.668 1.00 94.38 181 LEU A C 1
ATOM 1387 O O . LEU A 1 181 ? -0.712 1.496 -11.712 1.00 94.38 181 LEU A O 1
ATOM 1391 N N . CYS A 1 182 ? -1.733 0.957 -9.772 1.00 96.25 182 CYS A N 1
ATOM 1392 C CA . CYS A 1 182 ? -1.627 -0.488 -9.889 1.00 96.25 182 CYS A CA 1
ATOM 1393 C C . CYS A 1 182 ? -3.006 -1.082 -10.146 1.00 96.25 182 CYS A C 1
ATOM 1395 O O . CYS A 1 182 ? -3.904 -0.931 -9.322 1.00 96.25 182 CYS A O 1
ATOM 1397 N N . GLY A 1 183 ? -3.183 -1.747 -11.282 1.00 96.19 183 GLY A N 1
ATOM 1398 C CA . GLY A 1 183 ? -4.415 -2.467 -11.597 1.00 96.19 183 GLY A CA 1
ATOM 1399 C C . GLY A 1 183 ? -4.213 -3.964 -11.460 1.00 96.19 183 GLY A C 1
ATOM 1400 O O . GLY A 1 183 ? -3.169 -4.477 -11.870 1.00 96.19 183 GLY A O 1
ATOM 1401 N N . SER A 1 184 ? -5.199 -4.662 -10.897 1.00 95.19 184 SER A N 1
ATOM 1402 C CA . SER A 1 184 ? -5.190 -6.124 -10.912 1.00 95.19 184 SER A CA 1
ATOM 1403 C C . SER A 1 184 ? -5.359 -6.624 -12.344 1.00 95.19 184 SER A C 1
ATOM 1405 O O . SER A 1 184 ? -6.013 -5.978 -13.168 1.00 95.19 184 SER A O 1
ATOM 1407 N N . HIS A 1 185 ? -4.827 -7.804 -12.660 1.00 90.81 185 HIS A N 1
ATOM 1408 C CA . HIS A 1 185 ? -4.917 -8.379 -14.013 1.00 90.81 185 HIS A CA 1
ATOM 1409 C C . HIS A 1 185 ? -6.360 -8.674 -14.462 1.00 90.81 185 HIS A C 1
ATOM 1411 O O . HIS A 1 185 ? -6.603 -8.981 -15.626 1.00 90.81 185 HIS A O 1
ATOM 1417 N N . ARG A 1 186 ? -7.342 -8.553 -13.556 1.00 89.62 186 ARG A N 1
ATOM 1418 C CA . ARG A 1 186 ? -8.777 -8.643 -13.870 1.00 89.62 186 ARG A CA 1
ATOM 1419 C C . ARG A 1 186 ? -9.324 -7.370 -14.522 1.00 89.62 186 ARG A C 1
ATOM 1421 O O . ARG A 1 186 ? -10.327 -7.443 -15.224 1.00 89.62 186 ARG A O 1
ATOM 1428 N N . VAL A 1 187 ? -8.703 -6.218 -14.262 1.00 88.56 187 VAL A N 1
ATOM 1429 C CA . VAL A 1 187 ? -9.177 -4.892 -14.705 1.00 88.56 187 VAL A CA 1
ATOM 1430 C C . VAL A 1 187 ? -8.136 -4.106 -15.502 1.00 88.56 187 VAL A C 1
ATOM 1432 O O . VAL A 1 187 ? -8.473 -3.100 -16.124 1.00 88.56 187 VAL A O 1
ATOM 1435 N N . ALA A 1 188 ? -6.881 -4.553 -15.501 1.00 84.75 188 ALA A N 1
ATOM 1436 C CA . ALA A 1 188 ? -5.779 -3.935 -16.219 1.00 84.75 188 ALA A CA 1
ATOM 1437 C C . ALA A 1 188 ? -4.999 -4.972 -17.028 1.00 84.75 188 ALA A C 1
ATOM 1439 O O . ALA A 1 188 ? -4.786 -6.099 -16.587 1.00 84.75 188 ALA A O 1
ATOM 1440 N N . VAL A 1 189 ? -4.535 -4.562 -18.208 1.00 83.00 189 VAL A N 1
ATOM 1441 C CA . VAL A 1 189 ? -3.623 -5.370 -19.021 1.00 83.00 189 VAL A CA 1
ATOM 1442 C C . VAL A 1 189 ? -2.199 -5.167 -18.493 1.00 83.00 189 VAL A C 1
ATOM 1444 O O . VAL A 1 189 ? -1.743 -4.019 -18.453 1.00 83.00 189 VAL A O 1
ATOM 1447 N N . PRO A 1 190 ? -1.487 -6.238 -18.097 1.00 80.25 190 PRO A N 1
ATOM 1448 C CA . PRO A 1 190 ? -0.100 -6.138 -17.664 1.00 80.25 190 PRO A CA 1
ATOM 1449 C C . PRO A 1 190 ? 0.768 -5.542 -18.767 1.00 80.25 190 PRO A C 1
ATOM 1451 O O . PRO A 1 190 ? 0.702 -5.971 -19.919 1.00 80.25 190 PRO A O 1
ATOM 1454 N N . VAL A 1 191 ? 1.621 -4.583 -18.416 1.00 79.38 191 VAL A N 1
ATOM 1455 C CA . VAL A 1 191 ? 2.678 -4.122 -19.321 1.00 79.38 191 VAL A CA 1
ATOM 1456 C C . VAL A 1 191 ? 3.893 -5.026 -19.094 1.00 79.38 191 VAL A C 1
ATOM 1458 O O . VAL A 1 191 ? 4.413 -5.048 -17.977 1.00 79.38 191 VAL A O 1
ATOM 1461 N N . PRO A 1 192 ? 4.370 -5.791 -20.090 1.00 82.44 192 PRO A N 1
ATOM 1462 C CA . PRO A 1 192 ? 5.546 -6.636 -19.908 1.00 82.44 192 PRO A CA 1
ATOM 1463 C C . PRO A 1 192 ? 6.747 -5.826 -19.406 1.00 82.44 192 PRO A C 1
ATOM 1465 O O . PRO A 1 192 ? 7.025 -4.737 -19.905 1.00 82.44 192 PRO A O 1
ATOM 1468 N N . GLY A 1 193 ? 7.448 -6.341 -18.394 1.00 85.62 193 GLY A N 1
ATOM 1469 C CA . GLY A 1 193 ? 8.620 -5.671 -17.821 1.00 85.62 193 GLY A CA 1
ATOM 1470 C C . GLY A 1 193 ? 8.322 -4.410 -16.999 1.00 85.62 193 GLY A C 1
ATOM 1471 O O . GLY A 1 193 ? 9.265 -3.705 -16.643 1.00 85.62 193 GLY A O 1
ATOM 1472 N N . TRP A 1 194 ? 7.054 -4.129 -16.658 1.00 90.06 194 TRP A N 1
ATOM 1473 C CA . TRP A 1 194 ? 6.660 -2.946 -15.878 1.00 90.06 194 TRP A CA 1
ATOM 1474 C C . TRP A 1 194 ? 7.478 -2.783 -14.589 1.00 90.06 194 TRP A C 1
ATOM 1476 O O . TRP A 1 194 ? 7.940 -1.685 -14.288 1.00 90.06 194 TRP A O 1
ATOM 1486 N N . LYS A 1 195 ? 7.718 -3.881 -13.860 1.00 90.00 195 LYS A N 1
ATOM 1487 C CA . LYS A 1 195 ? 8.469 -3.865 -12.601 1.00 90.00 195 LYS A CA 1
ATOM 1488 C C . LYS A 1 195 ? 9.912 -3.421 -12.814 1.00 90.00 195 LYS A C 1
ATOM 1490 O O . LYS A 1 195 ? 10.390 -2.538 -12.113 1.00 90.00 195 LYS A O 1
ATOM 1495 N N . ALA A 1 196 ? 10.591 -3.993 -13.809 1.00 86.12 196 ALA A N 1
ATOM 1496 C CA . ALA A 1 196 ? 11.965 -3.626 -14.141 1.00 86.12 196 ALA A CA 1
ATOM 1497 C C . ALA A 1 196 ? 12.067 -2.161 -14.598 1.00 86.12 196 ALA A C 1
ATOM 1499 O O . ALA A 1 196 ? 13.012 -1.473 -14.223 1.00 86.12 196 ALA A O 1
ATOM 1500 N N . ALA A 1 197 ? 11.081 -1.670 -15.358 1.00 85.19 197 ALA A N 1
ATOM 1501 C CA . ALA A 1 197 ? 11.013 -0.267 -15.762 1.00 85.19 197 ALA A CA 1
ATOM 1502 C C . ALA A 1 197 ? 10.839 0.673 -14.556 1.00 85.19 197 ALA A C 1
ATOM 1504 O O . ALA A 1 197 ? 11.578 1.644 -14.435 1.00 85.19 197 ALA A O 1
ATOM 1505 N N . LEU A 1 198 ? 9.934 0.355 -13.625 1.00 86.31 198 LEU A N 1
ATOM 1506 C CA . LEU A 1 198 ? 9.741 1.154 -12.412 1.00 86.31 198 LEU A CA 1
ATOM 1507 C C . LEU A 1 198 ? 10.959 1.120 -11.487 1.00 86.31 198 LEU A C 1
ATOM 1509 O O . LEU A 1 198 ? 11.377 2.163 -11.000 1.00 86.31 198 LEU A O 1
ATOM 1513 N N . LEU A 1 199 ? 11.567 -0.051 -11.274 1.00 84.88 199 LEU A N 1
ATOM 1514 C CA . LEU A 1 199 ? 12.807 -0.150 -10.501 1.00 84.88 199 LEU A CA 1
ATOM 1515 C C . LEU A 1 199 ? 13.913 0.684 -11.137 1.00 84.88 199 LEU A C 1
ATOM 1517 O O . LEU A 1 199 ? 14.594 1.423 -10.440 1.00 84.88 199 LEU A O 1
ATOM 1521 N N . LYS A 1 200 ? 14.059 0.632 -12.462 1.00 80.75 200 LYS A N 1
ATOM 1522 C CA . LYS A 1 200 ? 15.000 1.487 -13.184 1.00 80.75 200 LYS A CA 1
ATOM 1523 C C . LYS A 1 200 ? 14.720 2.972 -12.919 1.00 80.75 200 LYS A C 1
ATOM 1525 O O . LYS A 1 200 ? 15.654 3.712 -12.631 1.00 80.75 200 LYS A O 1
ATOM 1530 N N . ASP A 1 201 ? 13.461 3.394 -12.957 1.00 77.62 201 ASP A N 1
ATOM 1531 C CA . ASP A 1 201 ? 13.076 4.783 -12.687 1.00 77.62 201 ASP A CA 1
ATOM 1532 C C . ASP A 1 201 ? 13.379 5.220 -11.247 1.00 77.62 201 ASP A C 1
ATOM 1534 O O . ASP A 1 201 ? 13.792 6.357 -11.025 1.00 77.62 201 ASP A O 1
ATOM 1538 N N . PHE A 1 202 ? 13.199 4.328 -10.272 1.00 76.69 202 PHE A N 1
ATOM 1539 C CA . PHE A 1 202 ? 13.453 4.623 -8.860 1.00 76.69 202 PHE A CA 1
ATOM 1540 C C . PHE A 1 202 ? 14.939 4.532 -8.489 1.00 76.69 202 PHE A C 1
ATOM 1542 O O . PHE A 1 202 ? 15.387 5.255 -7.604 1.00 76.69 202 PHE A O 1
ATOM 1549 N N . CYS A 1 203 ? 15.706 3.686 -9.181 1.00 67.38 203 CYS A N 1
ATOM 1550 C CA . CYS A 1 203 ? 17.077 3.325 -8.814 1.00 67.38 203 CYS A CA 1
ATOM 1551 C C . CYS A 1 203 ? 18.169 3.979 -9.678 1.00 67.38 203 CYS A C 1
ATOM 1553 O O . CYS A 1 203 ? 19.327 3.986 -9.273 1.00 67.38 203 CYS A O 1
ATOM 1555 N N . LEU A 1 204 ? 17.854 4.542 -10.853 1.00 55.72 204 LEU A N 1
ATOM 1556 C CA . LEU A 1 204 ? 18.850 5.206 -11.718 1.00 55.72 204 LEU A CA 1
ATOM 1557 C C . LEU A 1 204 ? 19.174 6.654 -11.335 1.00 55.72 204 LEU A C 1
ATOM 1559 O O . LEU A 1 204 ? 19.830 7.367 -12.096 1.00 55.72 204 LEU A O 1
ATOM 1563 N N . LEU A 1 205 ? 18.727 7.122 -10.177 1.00 52.03 205 LEU A N 1
ATOM 1564 C CA . LEU A 1 205 ? 18.949 8.500 -9.777 1.00 52.03 205 LEU A CA 1
ATOM 1565 C C . LEU A 1 205 ? 20.389 8.647 -9.239 1.00 52.03 205 LEU A C 1
ATOM 1567 O O . LEU A 1 205 ? 20.730 8.052 -8.216 1.00 52.03 205 LEU A O 1
ATOM 1571 N N . PRO A 1 206 ? 21.263 9.420 -9.920 1.00 39.97 206 PRO A N 1
ATOM 1572 C CA . PRO A 1 206 ? 22.727 9.359 -9.782 1.00 39.97 206 PRO A CA 1
ATOM 1573 C C . PRO A 1 206 ? 23.290 9.932 -8.466 1.00 39.97 206 PRO A C 1
ATOM 1575 O O . PRO A 1 206 ? 24.480 10.210 -8.368 1.00 39.97 206 PRO A O 1
ATOM 1578 N N . PHE A 1 207 ? 22.455 10.116 -7.442 1.00 44.41 207 PHE A N 1
ATOM 1579 C CA . PHE A 1 207 ? 22.850 10.644 -6.136 1.00 44.41 207 PHE A CA 1
ATOM 1580 C C . PHE A 1 207 ? 22.735 9.641 -4.983 1.00 44.41 207 PHE A C 1
ATOM 1582 O O . PHE A 1 207 ? 23.131 9.979 -3.870 1.00 44.41 207 PHE A O 1
ATOM 1589 N N . CYS A 1 208 ? 22.348 8.384 -5.236 1.00 41.44 208 CYS A N 1
ATOM 1590 C CA . CYS A 1 208 ? 22.633 7.306 -4.279 1.00 41.44 208 CYS A CA 1
ATOM 1591 C C . CYS A 1 208 ? 24.142 6.999 -4.161 1.00 41.44 208 CYS A C 1
ATOM 1593 O O . CYS A 1 208 ? 24.537 6.339 -3.210 1.00 41.44 208 CYS A O 1
ATOM 1595 N N . SER A 1 209 ? 24.991 7.500 -5.074 1.00 36.25 209 SER A N 1
ATOM 1596 C CA . SER A 1 209 ? 26.406 7.110 -5.194 1.00 36.25 209 SER A CA 1
ATOM 1597 C C . SER A 1 209 ? 27.439 8.107 -4.651 1.00 36.25 209 SER A C 1
ATOM 1599 O O . SER A 1 209 ? 28.644 7.857 -4.746 1.00 36.25 209 SER A O 1
ATOM 1601 N N . HIS A 1 210 ? 27.036 9.255 -4.093 1.00 35.06 210 HIS A N 1
ATOM 1602 C CA . HIS A 1 210 ? 27.996 10.210 -3.526 1.00 35.06 210 HIS A CA 1
ATOM 1603 C C . HIS A 1 210 ? 27.971 10.204 -1.992 1.00 35.06 210 HIS A C 1
ATOM 1605 O O . HIS A 1 210 ? 27.246 10.952 -1.349 1.00 35.06 210 HIS A O 1
ATOM 1611 N N . LYS A 1 211 ? 28.889 9.393 -1.440 1.00 34.81 211 LYS A N 1
ATOM 1612 C CA . LYS A 1 211 ? 29.393 9.366 -0.048 1.00 34.81 211 LYS A CA 1
ATOM 1613 C C . LYS A 1 211 ? 28.624 8.563 1.014 1.00 34.81 211 LYS A C 1
ATOM 1615 O O . LYS A 1 211 ? 28.905 8.737 2.197 1.00 34.81 211 LYS A O 1
ATOM 1620 N N . SER A 1 212 ? 27.821 7.565 0.645 1.00 39.34 212 SER A N 1
ATOM 1621 C CA . SER A 1 212 ? 27.462 6.493 1.591 1.00 39.34 212 SER A CA 1
ATOM 1622 C C . SER A 1 212 ? 27.446 5.114 0.931 1.00 39.34 212 SER A C 1
ATOM 1624 O O . SER A 1 212 ? 26.394 4.505 0.760 1.00 39.34 212 SER A O 1
ATOM 1626 N N . ARG A 1 213 ? 28.633 4.554 0.665 1.00 37.56 213 ARG A N 1
ATOM 1627 C CA . ARG A 1 213 ? 28.820 3.174 0.158 1.00 37.56 213 ARG A CA 1
ATOM 1628 C C . ARG A 1 213 ? 28.178 2.060 1.020 1.00 37.56 213 ARG A C 1
ATOM 1630 O O . ARG A 1 213 ? 28.306 0.889 0.690 1.00 37.56 213 ARG A O 1
ATOM 1637 N N . ARG A 1 214 ? 27.511 2.387 2.137 1.00 40.31 214 ARG A N 1
ATOM 1638 C CA . ARG A 1 214 ? 26.742 1.441 2.969 1.00 40.31 214 ARG A CA 1
ATOM 1639 C C . ARG A 1 214 ? 25.232 1.419 2.699 1.00 40.31 214 ARG A C 1
ATOM 1641 O O . ARG A 1 214 ? 24.623 0.415 3.034 1.00 40.31 214 ARG A O 1
ATOM 1648 N N . LEU A 1 215 ? 24.638 2.459 2.106 1.00 45.56 215 LEU A N 1
ATOM 1649 C CA . LEU A 1 215 ? 23.186 2.513 1.829 1.00 45.56 215 LEU A CA 1
ATOM 1650 C C . LEU A 1 215 ? 22.824 2.022 0.414 1.00 45.56 215 LEU A C 1
ATOM 1652 O O . LEU A 1 215 ? 21.670 1.724 0.133 1.00 45.56 215 LEU A O 1
ATOM 1656 N N . GLU A 1 216 ? 23.820 1.892 -0.465 1.00 44.34 216 GLU A N 1
ATOM 1657 C CA . GLU A 1 216 ? 23.644 1.617 -1.900 1.00 44.34 216 GLU A CA 1
ATOM 1658 C C . GLU A 1 216 ? 23.053 0.232 -2.223 1.00 44.34 216 GLU A C 1
ATOM 1660 O O . GLU A 1 216 ? 22.454 0.071 -3.281 1.00 44.34 216 GLU A O 1
ATOM 1665 N N . HIS A 1 217 ? 23.165 -0.753 -1.326 1.00 48.03 217 HIS A N 1
ATOM 1666 C CA . HIS A 1 217 ? 22.721 -2.124 -1.612 1.00 48.03 217 HIS A CA 1
ATOM 1667 C C . HIS A 1 217 ? 21.289 -2.429 -1.135 1.00 48.03 217 HIS A C 1
ATOM 1669 O O . HIS A 1 217 ? 20.686 -3.365 -1.630 1.00 48.03 217 HIS A O 1
ATOM 1675 N N . GLY A 1 218 ? 20.710 -1.657 -0.205 1.00 51.12 218 GLY A N 1
ATOM 1676 C CA . GLY A 1 218 ? 19.415 -2.004 0.413 1.00 51.12 218 GLY A CA 1
ATOM 1677 C C . GLY A 1 218 ? 18.179 -1.371 -0.233 1.00 51.12 218 GLY A C 1
ATOM 1678 O O . GLY A 1 218 ? 17.083 -1.901 -0.118 1.00 51.12 218 GLY A O 1
ATOM 1679 N N . ILE A 1 219 ? 18.335 -0.236 -0.921 1.00 58.16 219 ILE A N 1
ATOM 1680 C CA . ILE A 1 219 ? 17.198 0.582 -1.396 1.00 58.16 219 ILE A CA 1
ATOM 1681 C C . ILE A 1 219 ? 16.478 -0.066 -2.592 1.00 58.16 219 ILE A C 1
ATOM 1683 O O . ILE A 1 219 ? 15.277 0.129 -2.792 1.00 58.16 219 ILE A O 1
ATOM 1687 N N . CYS A 1 220 ? 17.219 -0.834 -3.392 1.00 59.03 220 CYS A N 1
ATOM 1688 C CA . CYS A 1 220 ? 16.759 -1.409 -4.656 1.00 59.03 220 CYS A CA 1
ATOM 1689 C C . CYS A 1 220 ? 16.867 -2.937 -4.718 1.00 59.03 220 CYS A C 1
ATOM 1691 O O . CYS A 1 220 ? 16.387 -3.540 -5.679 1.00 59.03 220 CYS A O 1
ATOM 1693 N N . GLU A 1 221 ? 17.478 -3.566 -3.715 1.00 56.50 221 GLU A N 1
ATOM 1694 C CA . GLU A 1 221 ? 17.444 -5.016 -3.554 1.00 56.50 221 GLU A CA 1
ATOM 1695 C C . GLU A 1 221 ? 16.259 -5.383 -2.659 1.00 56.50 221 GLU A C 1
ATOM 1697 O O . GLU A 1 221 ? 15.949 -4.673 -1.706 1.00 56.50 221 GLU A O 1
ATOM 1702 N N . ALA A 1 222 ? 15.588 -6.495 -2.964 1.00 54.25 222 ALA A N 1
ATOM 1703 C CA . ALA A 1 222 ? 14.615 -7.055 -2.034 1.00 54.25 222 ALA A CA 1
ATOM 1704 C C . ALA A 1 222 ? 15.324 -7.352 -0.707 1.00 54.25 222 ALA A C 1
ATOM 1706 O O . ALA A 1 222 ? 16.414 -7.942 -0.713 1.00 54.25 222 ALA A O 1
ATOM 1707 N N . GLY A 1 223 ? 14.720 -6.960 0.416 1.00 50.06 223 GLY A N 1
ATOM 1708 C CA . GLY A 1 223 ? 15.302 -7.212 1.728 1.00 50.06 223 GLY A CA 1
ATOM 1709 C C . GLY A 1 223 ? 15.561 -8.710 1.902 1.00 50.06 223 GLY A C 1
ATOM 1710 O O . GLY A 1 223 ? 14.627 -9.512 1.920 1.00 50.06 223 GLY A O 1
ATOM 1711 N N . LYS A 1 224 ? 16.830 -9.122 2.019 1.00 41.25 224 LYS A N 1
ATOM 1712 C CA . LYS A 1 224 ? 17.185 -10.492 2.419 1.00 41.25 224 LYS A CA 1
ATOM 1713 C C . LYS A 1 224 ? 16.838 -10.660 3.897 1.00 41.25 224 LYS A C 1
ATOM 1715 O O . LYS A 1 224 ? 17.707 -10.544 4.758 1.00 41.25 224 LYS A O 1
ATOM 1720 N N . HIS A 1 225 ? 15.572 -10.905 4.205 1.00 43.00 225 HIS A N 1
ATOM 1721 C CA . HIS A 1 225 ? 15.134 -11.218 5.559 1.00 43.00 225 HIS A CA 1
ATOM 1722 C C . HIS A 1 225 ? 14.728 -12.687 5.627 1.00 43.00 225 HIS A C 1
ATOM 1724 O O . HIS A 1 225 ? 13.762 -13.117 5.000 1.00 43.00 225 HIS A O 1
ATOM 1730 N N . GLY A 1 226 ? 15.566 -13.456 6.328 1.00 34.69 226 GLY A N 1
ATOM 1731 C CA . GLY A 1 226 ? 15.336 -14.856 6.650 1.00 34.69 226 GLY A CA 1
ATOM 1732 C C . GLY A 1 226 ? 14.140 -15.025 7.582 1.00 34.69 226 GLY A C 1
ATOM 1733 O O . GLY A 1 226 ? 13.848 -14.144 8.392 1.00 34.69 226 GLY A O 1
ATOM 1734 N N . HIS A 1 227 ? 13.467 -16.159 7.395 1.00 32.09 227 HIS A N 1
ATOM 1735 C CA . HIS A 1 227 ? 12.455 -16.715 8.288 1.00 32.09 227 HIS A CA 1
ATOM 1736 C C . HIS A 1 227 ? 12.997 -16.986 9.692 1.00 32.09 227 HIS A C 1
ATOM 1738 O O . HIS A 1 227 ? 14.196 -17.334 9.798 1.00 32.09 227 HIS A O 1
#

Sequence (227 aa):
KMAKARARRFDGHTAPAPRFECKAVGHAVGTMTLVVSGEQGSSVEEDASSSSYQDQATRISVPITTIDAEVAGFDHVWVLKIDVQGGEVDVLRGAKRLLAERRVSWIYPEFDVMLLHGLRSSAADLLNLLEAHDFSCVNSRQRNGHRALGYVGELKLTAQGEATNATFCGYHCPCRYTNLLCGSHRVAVPVPGWKAALLKDFCLLPFCSHKSRRLEHGICEAGKHGH

Radius of gyration: 20.75 Å; chains: 1; bounding box: 62×53×58 Å

InterPro domains:
  IPR006342 Methyltransferase FkbM [PF05050] (24-136)
  IPR006342 Methyltransferase FkbM [TIGR01444] (7-107)
  IPR029063 S-adenosyl-L-methionine-dependent methyltransferase superfamily [G3DSA:3.40.50.150] (1-132)
  IPR029063 S-adenosyl-L-methionine-dependent methyltransferase superfamily [SSF53335] (19-137)
  IPR052514 S-adenosyl-L-methionine-dependent methyltransferase [PTHR34203] (23-183)